Protein AF-A0A1B9IP46-F1 (afdb_monomer_lite)

Secondary structure (DSSP, 8-state):
------S---EEEES-HHHHHHHS-HHHHHHHHHHHHHHHHHSSS--EEEEE--TTSTTHHHHH-TTS-TTEEEEEEE-HHHHHHHHHHTT----SS--HHHHHHHHHHHHTTTHHHHHHHHHSS-----TTS---TTSSEEEEEEEEE-TT-SGGGEEEEEEEEEEETTTTEEEEE-GGGTS---TTSPP--S----------SGGG-------S--HHHHHHHHTS--TT------------------------

pLDDT: mean 74.73, std 17.18, range [34.66, 96.44]

Radius of gyration: 30.87 Å; chains: 1; bounding box: 108×32×67 Å

Structure (mmCIF, N/CA/C/O backbone):
data_AF-A0A1B9IP46-F1
#
_entry.id   AF-A0A1B9IP46-F1
#
loop_
_atom_site.group_PDB
_atom_site.id
_atom_site.type_symbol
_atom_site.label_atom_id
_atom_site.label_alt_id
_atom_site.label_comp_id
_atom_site.label_asym_id
_atom_site.label_entity_id
_atom_site.label_seq_id
_atom_site.pdbx_PDB_ins_code
_atom_site.Cartn_x
_atom_site.Cartn_y
_atom_site.Cartn_z
_atom_site.occupancy
_atom_site.B_iso_or_equiv
_atom_site.auth_seq_id
_atom_site.auth_comp_id
_atom_site.auth_asym_id
_atom_site.auth_atom_id
_atom_site.pdbx_PDB_model_num
ATOM 1 N N . MET A 1 1 ? -35.512 2.136 19.798 1.00 35.19 1 MET A N 1
ATOM 2 C CA . MET A 1 1 ? -35.924 1.144 18.784 1.00 35.19 1 MET A CA 1
ATOM 3 C C . MET A 1 1 ? -34.678 0.683 18.054 1.00 35.19 1 MET A C 1
ATOM 5 O O . MET A 1 1 ? -34.131 1.441 17.269 1.00 35.19 1 MET A O 1
ATOM 9 N N . ALA A 1 2 ? -34.173 -0.494 18.410 1.00 47.22 2 ALA A N 1
ATOM 10 C CA . ALA A 1 2 ? -33.015 -1.118 17.784 1.00 47.22 2 ALA A CA 1
ATOM 11 C C . ALA A 1 2 ? -33.507 -2.397 17.110 1.00 47.22 2 ALA A C 1
ATOM 13 O O . ALA A 1 2 ? -33.983 -3.293 17.803 1.00 47.22 2 ALA A O 1
ATOM 14 N N . SER A 1 3 ? -33.434 -2.468 15.783 1.00 47.53 3 SER A N 1
ATOM 15 C CA . SER A 1 3 ? -33.610 -3.724 15.058 1.00 47.53 3 SER A CA 1
ATOM 16 C C . SER A 1 3 ? -33.069 -3.612 13.633 1.00 47.53 3 SER A C 1
ATOM 18 O O . SER A 1 3 ? -33.381 -2.643 12.946 1.00 47.53 3 SER A O 1
ATOM 20 N N . LEU A 1 4 ? -32.379 -4.676 13.205 1.00 41.25 4 LEU A N 1
ATOM 21 C CA . LEU A 1 4 ? -32.111 -5.069 11.815 1.00 41.25 4 LEU A CA 1
ATOM 22 C C . LEU A 1 4 ? -30.920 -4.389 11.119 1.00 41.25 4 LEU A C 1
ATOM 24 O O . LEU A 1 4 ? -31.069 -3.748 10.087 1.00 41.25 4 LEU A O 1
ATOM 28 N N . LEU A 1 5 ? -29.707 -4.651 11.607 1.00 48.50 5 LEU A N 1
ATOM 29 C CA . LEU A 1 5 ? -28.653 -5.011 10.658 1.00 48.50 5 LEU A CA 1
ATOM 30 C C . LEU A 1 5 ? -28.524 -6.537 10.734 1.00 48.50 5 LEU A C 1
ATOM 32 O O . LEU A 1 5 ? -28.400 -7.054 11.846 1.00 48.50 5 LEU A O 1
ATOM 36 N N . PRO A 1 6 ? -28.658 -7.266 9.614 1.00 46.53 6 PRO A N 1
ATOM 37 C CA . PRO A 1 6 ? -28.508 -8.714 9.617 1.00 46.53 6 PRO A CA 1
ATOM 38 C C . PRO A 1 6 ? -27.119 -9.095 10.157 1.00 46.53 6 PRO A C 1
ATOM 40 O O . PRO A 1 6 ? -26.171 -8.321 10.019 1.00 46.53 6 PRO A O 1
ATOM 43 N N . ASP A 1 7 ? -26.994 -10.283 10.763 1.00 55.44 7 ASP A N 1
ATOM 44 C CA . ASP A 1 7 ? -25.735 -10.902 11.234 1.00 55.44 7 ASP A CA 1
ATOM 45 C C . ASP A 1 7 ? -24.786 -11.258 10.058 1.00 55.44 7 ASP A C 1
ATOM 47 O O . ASP A 1 7 ? -24.131 -12.297 10.022 1.00 55.44 7 ASP A O 1
ATOM 51 N N . THR A 1 8 ? -24.724 -10.407 9.039 1.00 63.00 8 THR A N 1
ATOM 52 C CA . THR A 1 8 ? -23.857 -10.527 7.876 1.00 63.00 8 THR A CA 1
ATOM 53 C C . THR A 1 8 ? -22.554 -9.796 8.151 1.00 63.00 8 THR A C 1
ATOM 55 O O . THR A 1 8 ? -22.552 -8.642 8.585 1.00 63.00 8 THR A O 1
ATOM 58 N N . SER A 1 9 ? -21.434 -10.456 7.871 1.00 80.56 9 SER A N 1
ATOM 59 C CA . SER A 1 9 ? -20.121 -9.815 7.790 1.00 80.56 9 SER A CA 1
ATOM 60 C C . SER A 1 9 ? -20.189 -8.576 6.896 1.00 80.56 9 SER A C 1
ATOM 62 O O . SER A 1 9 ? -20.645 -8.675 5.757 1.00 80.56 9 SER A O 1
ATOM 64 N N . GLY A 1 10 ? -19.738 -7.427 7.396 1.00 85.75 10 GLY A N 1
ATOM 65 C CA . GLY A 1 10 ? -19.751 -6.160 6.667 1.00 85.75 10 GLY A CA 1
ATOM 66 C C . GLY A 1 10 ? -18.342 -5.662 6.363 1.00 85.75 10 GLY A C 1
ATOM 67 O O . GLY A 1 10 ? -17.444 -5.739 7.205 1.00 85.75 10 GLY A O 1
ATOM 68 N N . GLN A 1 11 ? -18.141 -5.119 5.166 1.00 91.31 11 GLN A N 1
ATOM 69 C CA . GLN A 1 11 ? -16.921 -4.401 4.804 1.00 91.31 11 GLN A CA 1
ATOM 70 C C . GLN A 1 11 ? -17.271 -2.931 4.585 1.00 91.31 11 GLN A C 1
ATOM 72 O O . GLN A 1 11 ? -18.197 -2.619 3.842 1.00 91.31 11 GLN A O 1
ATOM 77 N N . ILE A 1 12 ? -16.561 -2.041 5.274 1.00 94.12 12 ILE A N 1
ATOM 78 C CA . ILE A 1 12 ? -16.711 -0.591 5.128 1.00 94.12 12 ILE A CA 1
ATOM 79 C C . ILE A 1 12 ? -15.495 -0.087 4.363 1.00 94.12 12 ILE A C 1
ATOM 81 O O . ILE A 1 12 ? -14.371 -0.338 4.795 1.00 94.12 12 ILE A O 1
ATOM 85 N N . PHE A 1 13 ? -15.726 0.624 3.265 1.00 94.69 13 PHE A N 1
ATOM 86 C CA . PHE A 1 13 ? -14.682 1.216 2.435 1.00 94.69 13 PHE A CA 1
ATOM 87 C C . PHE A 1 13 ? -14.700 2.733 2.595 1.00 94.69 13 PHE A C 1
ATOM 89 O O . PHE A 1 13 ? -15.769 3.342 2.562 1.00 94.69 13 PHE A O 1
ATOM 96 N N . ILE A 1 14 ? -13.523 3.324 2.789 1.00 94.75 14 ILE A N 1
ATOM 97 C CA . ILE A 1 14 ? -13.315 4.773 2.734 1.00 94.75 14 ILE A CA 1
ATOM 98 C C . ILE A 1 14 ? -12.130 5.006 1.799 1.00 94.75 14 ILE A C 1
ATOM 100 O O . ILE A 1 14 ? -11.026 4.523 2.064 1.00 94.75 14 ILE A O 1
ATOM 104 N N . ASP A 1 15 ? -12.389 5.691 0.695 1.00 87.81 15 ASP A N 1
ATOM 105 C CA . ASP A 1 15 ? -11.462 5.926 -0.413 1.00 87.81 15 ASP A CA 1
ATOM 106 C C . ASP A 1 15 ? -10.598 7.183 -0.219 1.00 87.81 15 ASP A C 1
ATOM 108 O O . ASP A 1 15 ? -9.428 7.171 -0.585 1.00 87.81 15 ASP A O 1
ATOM 112 N N . ALA A 1 16 ? -11.142 8.226 0.411 1.00 88.38 16 ALA A N 1
ATOM 113 C CA . ALA A 1 16 ? -10.487 9.528 0.549 1.00 88.38 16 ALA A CA 1
ATOM 114 C C . ALA A 1 16 ? -10.414 10.010 2.012 1.00 88.38 16 ALA A C 1
ATOM 116 O O . ALA A 1 16 ? -10.937 11.061 2.394 1.00 88.38 16 ALA A O 1
ATOM 117 N N . LEU A 1 17 ? -9.794 9.207 2.884 1.00 92.56 17 LEU A N 1
ATOM 118 C CA . LEU A 1 17 ? -9.629 9.572 4.300 1.00 92.56 17 LEU A CA 1
ATOM 119 C C . LEU A 1 17 ? -8.618 10.717 4.503 1.00 92.56 17 LEU A C 1
ATOM 121 O O . LEU A 1 17 ? -8.673 11.439 5.499 1.00 92.56 17 LEU A O 1
ATOM 125 N N . ASP A 1 18 ? -7.681 10.862 3.578 1.00 89.88 18 ASP A N 1
ATOM 126 C CA . ASP A 1 18 ? -6.691 11.929 3.534 1.00 89.88 18 ASP A CA 1
ATOM 127 C C . ASP A 1 18 ? -7.323 13.302 3.282 1.00 89.88 18 ASP A C 1
ATOM 129 O O . ASP A 1 18 ? -6.970 14.233 4.001 1.00 89.88 18 ASP A O 1
ATOM 133 N N . ILE A 1 19 ? -8.326 13.410 2.405 1.00 91.25 19 ILE A N 1
ATOM 134 C CA . ILE A 1 19 ? -9.078 14.663 2.191 1.00 91.25 19 ILE A CA 1
ATOM 135 C C . ILE A 1 19 ? -9.733 15.130 3.502 1.00 91.25 19 ILE A C 1
ATOM 137 O O . ILE A 1 19 ? -9.629 16.288 3.896 1.00 91.25 19 ILE A O 1
ATOM 141 N N . LEU A 1 20 ? -10.308 14.203 4.278 1.00 91.94 20 LEU A N 1
ATOM 142 C CA . LEU A 1 20 ? -10.842 14.528 5.608 1.00 91.94 20 LEU A CA 1
ATOM 143 C C . LEU A 1 20 ? -9.762 15.029 6.580 1.00 91.94 20 LEU A C 1
ATOM 145 O O . LEU A 1 20 ? -10.080 15.737 7.535 1.00 91.94 20 LEU A O 1
ATOM 149 N N . SER A 1 21 ? -8.499 14.647 6.382 1.00 90.69 21 SER A N 1
ATOM 150 C CA . SER A 1 21 ? -7.371 15.134 7.188 1.00 90.69 21 SER A CA 1
ATOM 151 C C . SER A 1 21 ? -6.838 16.500 6.749 1.00 90.69 21 SER A C 1
ATOM 153 O O . SER A 1 21 ? -6.055 17.096 7.488 1.00 90.69 21 SER A O 1
ATOM 155 N N . GLU A 1 22 ? -7.265 16.996 5.587 1.00 90.38 22 GLU A N 1
ATOM 156 C CA . GLU A 1 22 ? -7.020 18.371 5.142 1.00 90.38 22 GLU A CA 1
ATOM 157 C C . GLU A 1 22 ? -8.047 19.323 5.767 1.00 90.38 22 GLU A C 1
ATOM 159 O O . GLU A 1 22 ? -7.678 20.360 6.319 1.00 90.38 22 GLU A O 1
ATOM 164 N N . ASP A 1 23 ? -9.322 18.920 5.781 1.00 93.25 23 ASP A N 1
ATOM 165 C CA . ASP A 1 23 ? -10.418 19.708 6.363 1.00 93.25 23 ASP A CA 1
ATOM 166 C C . ASP 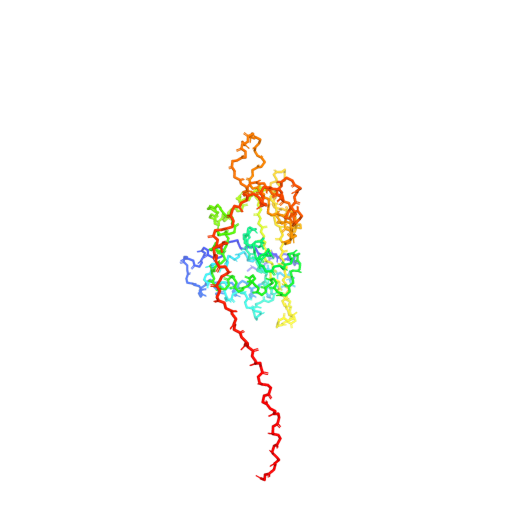A 1 23 ? -10.422 19.703 7.903 1.00 93.25 23 ASP A C 1
ATOM 168 O O . ASP A 1 23 ? -10.889 20.644 8.557 1.00 93.25 23 ASP A O 1
ATOM 172 N N . TYR A 1 24 ? -9.916 18.630 8.516 1.00 94.69 24 TYR A N 1
ATOM 173 C CA . TYR A 1 24 ? -9.905 18.444 9.964 1.00 94.69 24 TYR A CA 1
ATOM 174 C C . TYR A 1 24 ? -8.525 18.050 10.478 1.00 94.69 24 TYR A C 1
ATOM 176 O O . TYR A 1 24 ? -7.727 17.423 9.798 1.00 94.69 24 TYR A O 1
ATOM 184 N N . SER A 1 25 ? -8.258 18.318 11.760 1.00 94.38 25 SER A N 1
ATOM 185 C CA . SER A 1 25 ? -7.006 17.875 12.373 1.00 94.38 25 SER A CA 1
ATOM 186 C C . SER A 1 25 ? -6.851 16.349 12.307 1.00 94.38 25 SER A C 1
ATOM 188 O O . SER A 1 25 ? -7.783 15.601 12.619 1.00 94.38 25 SER A O 1
ATOM 190 N N . ALA A 1 26 ? -5.633 15.879 12.023 1.00 93.94 26 ALA A N 1
ATOM 191 C CA . ALA A 1 26 ? -5.269 14.458 11.997 1.00 93.94 26 ALA A CA 1
ATOM 192 C C . ALA A 1 26 ? -5.778 13.671 13.226 1.00 93.94 26 ALA A C 1
ATOM 194 O O . ALA A 1 26 ? -6.249 12.540 13.118 1.00 93.94 26 ALA A O 1
ATOM 195 N N . SER A 1 27 ? -5.759 14.292 14.410 1.00 95.12 27 SER A N 1
ATOM 196 C CA . SER A 1 27 ? -6.279 13.712 15.655 1.00 95.12 27 SER A CA 1
ATOM 197 C C . SER A 1 27 ? -7.784 13.414 15.623 1.00 95.12 27 SER A C 1
ATOM 199 O O . SER A 1 27 ? -8.207 12.377 16.143 1.00 95.12 27 SER A O 1
ATOM 201 N N . LYS A 1 28 ? -8.598 14.282 15.005 1.00 95.81 28 LYS A N 1
ATOM 202 C CA . LYS A 1 28 ? -10.049 14.087 14.864 1.00 95.81 28 LYS A CA 1
ATOM 203 C C . LYS A 1 28 ? -10.345 12.943 13.905 1.00 95.81 28 LYS A C 1
ATOM 205 O O . LYS A 1 28 ? -11.148 12.076 14.239 1.00 95.81 28 LYS A O 1
ATOM 210 N N . VAL A 1 29 ? -9.637 12.888 12.778 1.00 96.44 29 VAL A N 1
ATOM 211 C CA . VAL A 1 29 ? -9.773 11.801 11.797 1.00 96.44 29 VAL A CA 1
ATOM 212 C C . VAL A 1 29 ? -9.363 10.461 12.410 1.00 96.44 29 VAL A C 1
ATOM 214 O O . VAL A 1 29 ? -10.100 9.481 12.322 1.00 96.44 29 VAL A O 1
ATOM 217 N N . LEU A 1 30 ? -8.250 10.413 13.146 1.00 95.62 30 LEU A N 1
ATOM 218 C CA . LEU A 1 30 ? -7.842 9.204 13.870 1.00 95.62 30 LEU A CA 1
ATOM 219 C C . LEU A 1 30 ? -8.851 8.797 14.953 1.00 95.62 30 LEU A C 1
ATOM 221 O O . LEU A 1 30 ? -9.071 7.603 15.164 1.00 95.62 30 LEU A O 1
ATOM 225 N N . SER A 1 31 ? -9.471 9.760 15.640 1.00 96.12 31 SER A N 1
ATOM 226 C CA . SER A 1 31 ? -10.541 9.492 16.608 1.00 96.12 31 SER A CA 1
ATOM 227 C C . SER A 1 31 ? -11.778 8.890 15.933 1.00 96.12 31 SER A C 1
ATOM 229 O O . SER A 1 31 ? -12.336 7.906 16.428 1.00 96.12 31 SER A O 1
ATOM 231 N N . LEU A 1 32 ? -12.159 9.408 14.762 1.00 96.06 32 LEU A N 1
ATOM 232 C CA . LEU A 1 32 ? -13.234 8.860 13.935 1.00 96.06 32 LEU A CA 1
ATOM 233 C C . LEU A 1 32 ? -12.928 7.415 13.522 1.00 96.06 32 LEU A C 1
ATOM 235 O O . LEU A 1 32 ? -13.730 6.520 13.788 1.00 96.06 32 LEU A O 1
ATOM 239 N N . VAL A 1 33 ? -11.739 7.158 12.970 1.00 96.00 33 VAL A N 1
ATOM 240 C CA . VAL A 1 33 ? -11.302 5.808 12.572 1.00 96.00 33 VAL A CA 1
ATOM 241 C C . VAL A 1 33 ? -11.338 4.844 13.760 1.00 96.00 33 VAL A C 1
ATOM 243 O O . VAL A 1 33 ? -11.884 3.745 13.655 1.00 96.00 33 VAL A O 1
ATOM 246 N N . LYS A 1 34 ? -10.821 5.251 14.927 1.00 95.31 34 LYS A N 1
ATOM 247 C CA . LYS A 1 34 ? -10.878 4.442 16.158 1.00 95.31 34 LYS A CA 1
ATOM 248 C C . LYS A 1 34 ? -12.313 4.173 16.614 1.00 95.31 34 LYS A C 1
ATOM 250 O O . LYS A 1 34 ? -12.600 3.071 17.085 1.00 95.31 34 LYS A O 1
ATOM 255 N N . SER A 1 35 ? -13.208 5.145 16.463 1.00 95.75 35 SER A N 1
ATOM 256 C CA . SER A 1 35 ? -14.625 5.007 16.815 1.00 95.75 35 SER A CA 1
ATOM 257 C C . SER A 1 35 ? -15.330 4.001 15.902 1.00 95.75 35 SER A C 1
ATOM 259 O O . SER A 1 35 ? -16.004 3.098 16.401 1.00 95.75 35 SER A O 1
ATOM 261 N N . ILE A 1 36 ? -15.089 4.074 14.589 1.00 94.62 36 ILE A N 1
ATOM 262 C CA . ILE A 1 36 ? -15.609 3.113 13.602 1.00 94.62 36 ILE A CA 1
ATOM 263 C C . ILE A 1 36 ? -15.078 1.704 13.895 1.00 94.62 36 ILE A C 1
ATOM 265 O O . ILE A 1 36 ? -15.850 0.751 13.986 1.00 94.62 36 ILE A O 1
ATOM 269 N N . LEU A 1 37 ? -13.772 1.559 14.126 1.00 93.50 37 LEU A N 1
ATOM 270 C CA . LEU A 1 37 ? -13.156 0.265 14.442 1.00 93.50 37 LEU A CA 1
ATOM 271 C C . LEU A 1 37 ? -13.668 -0.324 15.763 1.00 93.50 37 LEU A C 1
ATOM 273 O O . LEU A 1 37 ? -13.838 -1.541 15.872 1.00 93.50 37 LEU A O 1
ATOM 277 N N . SER A 1 38 ? -13.958 0.528 16.748 1.00 93.00 38 SER A N 1
ATOM 278 C CA . SER A 1 38 ? -14.579 0.120 18.012 1.00 93.00 38 SER A CA 1
ATOM 279 C C . SER A 1 38 ? -16.016 -0.358 17.810 1.00 93.00 38 SER A C 1
ATOM 281 O O . SER A 1 38 ? -16.419 -1.337 18.437 1.00 93.00 38 SER A O 1
ATOM 283 N N . ALA A 1 39 ? -16.782 0.293 16.931 1.00 91.94 39 ALA A N 1
ATOM 284 C CA . ALA A 1 39 ? -18.127 -0.146 16.564 1.00 91.94 39 ALA A CA 1
ATOM 285 C C . ALA A 1 39 ? -18.094 -1.493 15.821 1.00 91.94 39 ALA A C 1
ATOM 287 O O . ALA A 1 39 ? -18.812 -2.415 16.202 1.00 91.94 39 ALA A O 1
ATOM 288 N N . ILE A 1 40 ? -17.186 -1.646 14.851 1.00 91.81 40 ILE A N 1
ATOM 289 C CA . ILE A 1 40 ? -16.954 -2.901 14.117 1.00 91.81 40 ILE A CA 1
ATOM 290 C C . ILE A 1 40 ? -16.600 -4.042 15.074 1.00 91.81 40 ILE A C 1
ATOM 292 O O . ILE A 1 40 ? -17.162 -5.125 14.972 1.00 91.81 40 ILE A O 1
ATOM 296 N N . LYS A 1 41 ? -15.703 -3.805 16.038 1.00 88.62 41 LYS A N 1
ATOM 297 C CA . LYS A 1 41 ? -15.295 -4.829 17.012 1.00 88.62 41 LYS A CA 1
ATOM 298 C C . LYS A 1 41 ? -16.438 -5.275 17.933 1.00 88.62 41 LYS A C 1
ATOM 300 O O . LYS A 1 41 ? -16.397 -6.391 18.438 1.00 88.62 41 LYS A O 1
ATOM 305 N N . LYS A 1 42 ? -17.426 -4.410 18.185 1.00 89.12 42 LYS A N 1
ATOM 306 C CA . LYS A 1 42 ? -18.618 -4.740 18.985 1.00 89.12 42 LYS A CA 1
ATOM 307 C C . LYS A 1 42 ? -19.670 -5.517 18.188 1.00 89.12 42 LYS A C 1
ATOM 309 O O . LYS A 1 42 ? -20.571 -6.087 18.801 1.00 89.12 42 LYS A O 1
ATOM 314 N N . ALA A 1 43 ? -19.588 -5.526 16.858 1.00 85.94 43 ALA A N 1
ATOM 315 C CA . ALA A 1 43 ? -20.497 -6.298 16.024 1.00 85.94 43 ALA A CA 1
ATOM 316 C C . ALA A 1 43 ? -20.245 -7.806 16.205 1.00 85.94 43 ALA A C 1
ATOM 318 O O . ALA A 1 43 ? -19.109 -8.240 16.385 1.00 85.94 43 ALA A O 1
ATOM 319 N N . LYS A 1 44 ? -21.316 -8.610 16.161 1.00 74.88 44 LYS A N 1
ATOM 320 C CA . LYS A 1 44 ? -21.236 -10.075 16.306 1.00 74.88 44 LYS A CA 1
ATOM 321 C C . LYS A 1 44 ? -20.645 -10.769 15.073 1.00 74.88 44 LYS A C 1
ATOM 323 O O . LYS A 1 44 ? -20.074 -11.846 15.202 1.00 74.88 44 LYS A O 1
ATOM 328 N N . ALA A 1 45 ? -20.775 -10.155 13.898 1.00 80.81 45 ALA A N 1
ATOM 329 C CA . ALA A 1 45 ? -20.286 -10.688 12.632 1.00 80.81 45 ALA A CA 1
ATOM 330 C C . ALA A 1 45 ? -18.849 -10.216 12.322 1.00 80.81 45 ALA A C 1
ATOM 332 O O . ALA A 1 45 ? -18.463 -9.114 12.728 1.00 80.81 45 ALA A O 1
ATOM 333 N N . PRO A 1 46 ? -18.045 -11.009 11.584 1.00 82.62 46 PRO A N 1
ATOM 334 C CA . PRO A 1 46 ? -16.690 -10.619 11.215 1.00 82.62 46 PRO A CA 1
ATOM 335 C C . PRO A 1 46 ? -16.735 -9.470 10.202 1.00 82.62 46 PRO A C 1
ATOM 337 O O . PRO A 1 46 ? -16.998 -9.681 9.022 1.00 82.62 46 PRO A O 1
ATOM 340 N N . SER A 1 47 ? -16.459 -8.255 10.668 1.00 91.50 47 SER A N 1
ATOM 341 C CA . SER A 1 47 ? -16.497 -7.040 9.852 1.00 91.50 47 SER A CA 1
ATOM 342 C C . SER A 1 47 ? -15.131 -6.355 9.790 1.00 91.50 47 SER A C 1
ATOM 344 O O . SER A 1 47 ? -14.305 -6.493 10.700 1.00 91.50 47 SER A O 1
ATOM 346 N N . ARG A 1 48 ? -14.867 -5.625 8.701 1.00 92.38 48 ARG A N 1
ATOM 347 C CA . ARG A 1 48 ? -13.583 -4.946 8.459 1.00 92.38 48 ARG A CA 1
ATOM 348 C C . ARG A 1 48 ? -13.771 -3.526 7.953 1.00 92.38 48 ARG A C 1
ATOM 350 O O . ARG A 1 48 ? -14.714 -3.237 7.224 1.00 92.38 48 ARG A O 1
ATOM 357 N N . LEU A 1 49 ? -12.831 -2.666 8.325 1.00 95.19 49 LEU A N 1
ATOM 358 C CA . LEU A 1 49 ? -12.659 -1.348 7.729 1.00 95.19 49 LEU A CA 1
ATOM 359 C C . LEU A 1 49 ? -11.510 -1.435 6.728 1.00 95.19 49 LEU A C 1
ATOM 361 O O . LEU 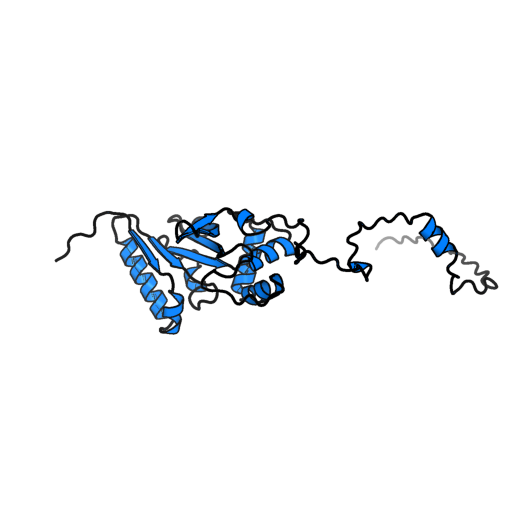A 1 49 ? -10.418 -1.872 7.095 1.00 95.19 49 LEU A O 1
ATOM 365 N N . VAL A 1 50 ? -11.761 -1.033 5.492 1.00 95.69 50 VAL A N 1
ATOM 366 C CA . VAL A 1 50 ? -10.780 -0.955 4.414 1.00 95.69 50 VAL A CA 1
ATOM 367 C C . VAL A 1 50 ? -10.566 0.518 4.096 1.00 95.69 50 VAL A C 1
ATOM 369 O O . VAL A 1 50 ? -11.516 1.227 3.770 1.00 95.69 50 VAL A O 1
ATOM 372 N N . LEU A 1 51 ? -9.329 0.981 4.240 1.00 95.38 51 LEU A N 1
ATOM 373 C CA . LEU A 1 51 ? -8.958 2.372 3.992 1.00 95.38 51 LEU A CA 1
ATOM 374 C C . LEU A 1 51 ? -7.986 2.434 2.825 1.00 95.38 51 LEU A C 1
ATOM 376 O O . LEU A 1 51 ? -6.942 1.781 2.887 1.00 95.38 51 LEU A O 1
ATOM 380 N N . LEU A 1 52 ? -8.301 3.236 1.813 1.00 92.69 52 LEU A N 1
ATOM 381 C CA . LEU A 1 52 ? -7.305 3.698 0.855 1.00 92.69 52 LEU A CA 1
ATOM 382 C C . LEU A 1 52 ? -6.587 4.899 1.476 1.00 92.69 52 LEU A C 1
ATOM 384 O O . LEU A 1 52 ? -7.225 5.839 1.949 1.00 92.69 52 LEU A O 1
ATOM 388 N N . LEU A 1 53 ? -5.261 4.825 1.562 1.00 91.75 53 LEU A N 1
ATOM 389 C CA . LEU A 1 53 ? -4.464 5.870 2.186 1.00 91.75 53 LEU A CA 1
ATOM 390 C C . LEU A 1 53 ? -3.144 6.068 1.437 1.00 91.75 53 LEU A C 1
ATOM 392 O O . LEU A 1 53 ? -2.264 5.199 1.516 1.00 91.75 53 LEU A O 1
ATOM 396 N N . PRO A 1 54 ? -2.985 7.207 0.744 1.00 89.00 54 PRO A N 1
ATOM 397 C CA . PRO A 1 54 ? -1.725 7.579 0.123 1.00 89.00 54 PRO A CA 1
ATOM 398 C C . PRO A 1 54 ? -0.607 7.750 1.162 1.00 89.00 54 PRO A C 1
ATOM 400 O O . PRO A 1 54 ? -0.867 8.222 2.276 1.00 89.00 54 PRO A O 1
ATOM 403 N N . PRO A 1 55 ? 0.654 7.434 0.817 1.00 87.25 55 PRO A N 1
ATOM 404 C CA . PRO A 1 55 ? 1.775 7.653 1.726 1.00 87.25 55 PRO A CA 1
ATOM 405 C C . PRO A 1 55 ? 2.017 9.110 2.123 1.00 87.25 55 PRO A C 1
ATOM 407 O O . PRO A 1 55 ? 2.619 9.364 3.162 1.00 87.25 55 PRO A O 1
ATOM 410 N N . SER A 1 56 ? 1.561 10.056 1.300 1.00 86.31 56 SER A N 1
ATOM 411 C CA . SER A 1 56 ? 1.633 11.499 1.550 1.00 86.31 56 SER A CA 1
ATOM 412 C C . SER A 1 56 ? 0.694 11.972 2.665 1.00 86.31 56 SER A C 1
ATOM 414 O O . SER A 1 56 ? 0.843 13.091 3.154 1.00 86.31 56 SER A O 1
ATOM 416 N N . SER A 1 57 ? -0.264 11.144 3.093 1.00 89.62 57 SER A N 1
ATOM 417 C CA . SER A 1 57 ? -1.244 11.530 4.104 1.00 89.62 57 SER A CA 1
ATOM 418 C C . SER A 1 57 ? -0.610 11.735 5.485 1.00 89.62 57 SER A C 1
ATOM 420 O O . SER A 1 57 ? 0.140 10.895 5.988 1.00 89.62 57 SER A O 1
ATOM 422 N N . THR A 1 58 ? -1.006 12.807 6.174 1.00 91.06 58 THR A N 1
ATOM 423 C CA . THR A 1 58 ? -0.514 13.155 7.523 1.00 91.06 58 THR A CA 1
ATOM 424 C C . THR A 1 58 ? -0.801 12.079 8.580 1.00 91.06 58 THR A C 1
ATOM 426 O O . THR A 1 58 ? -0.088 11.964 9.580 1.00 91.06 58 THR A O 1
ATOM 429 N N . ILE A 1 59 ? -1.826 11.251 8.362 1.00 92.69 59 ILE A N 1
ATOM 430 C CA . ILE A 1 59 ? -2.235 10.167 9.268 1.00 92.69 59 ILE A CA 1
ATOM 431 C C . ILE A 1 59 ? -1.618 8.806 8.911 1.00 92.69 59 ILE A C 1
ATOM 433 O O . ILE A 1 59 ? -1.786 7.848 9.675 1.00 92.69 59 ILE A O 1
ATOM 437 N N . TYR A 1 60 ? -0.871 8.707 7.804 1.00 91.56 60 TYR A N 1
ATOM 438 C CA . TYR A 1 60 ? -0.320 7.450 7.285 1.00 91.56 60 TYR A CA 1
ATOM 439 C C . TYR A 1 60 ? 0.499 6.682 8.328 1.00 91.56 60 TYR A C 1
ATOM 441 O O . TYR A 1 60 ? 0.190 5.532 8.655 1.00 91.56 60 TYR A O 1
ATOM 449 N N . HIS A 1 61 ? 1.487 7.332 8.947 1.00 90.56 61 HIS A N 1
ATOM 450 C CA . HIS A 1 61 ? 2.359 6.690 9.938 1.00 90.56 61 HIS A CA 1
ATOM 451 C C . HIS A 1 61 ? 1.606 6.192 11.180 1.00 90.56 61 HIS A C 1
ATOM 453 O O . HIS A 1 61 ? 1.952 5.153 11.748 1.00 90.56 61 HIS A O 1
ATOM 459 N N . SER A 1 62 ? 0.528 6.878 11.567 1.00 92.25 62 SER A N 1
ATOM 460 C CA . SER A 1 62 ? -0.311 6.451 12.692 1.00 92.25 62 SER A CA 1
ATOM 461 C C . SER A 1 62 ? -1.086 5.171 12.368 1.00 92.25 62 SER A C 1
ATOM 463 O O . SER A 1 62 ? -1.245 4.308 13.232 1.00 92.25 62 SER A O 1
ATOM 465 N N . LEU A 1 63 ? -1.538 5.026 11.119 1.00 92.19 63 LEU A N 1
ATOM 466 C CA . LEU A 1 63 ? -2.367 3.908 10.668 1.00 92.19 63 LEU A CA 1
ATOM 467 C C . LEU A 1 63 ? -1.572 2.717 10.131 1.00 92.19 63 LEU A C 1
ATOM 469 O O . LEU A 1 63 ? -2.121 1.617 10.080 1.00 92.19 63 LEU A O 1
ATOM 473 N N . VAL A 1 64 ? -0.293 2.879 9.777 1.00 90.31 64 VAL A N 1
ATOM 474 C CA . VAL A 1 64 ? 0.564 1.769 9.314 1.00 90.31 64 VAL A CA 1
ATOM 475 C C . VAL A 1 64 ? 1.083 0.900 10.468 1.00 90.31 64 VAL A C 1
ATOM 477 O O . VAL A 1 64 ? 1.476 -0.249 10.263 1.00 90.31 64 VAL A O 1
ATOM 480 N N . THR A 1 65 ? 1.045 1.417 11.700 1.00 87.75 65 THR A N 1
ATOM 481 C CA . THR A 1 65 ? 1.649 0.771 12.873 1.00 87.75 65 THR A CA 1
ATOM 482 C C . THR A 1 65 ? 1.067 -0.640 13.117 1.00 87.75 65 THR A C 1
ATOM 484 O O . THR A 1 65 ? -0.153 -0.832 13.034 1.00 87.75 65 THR A O 1
ATOM 487 N N . PRO A 1 66 ? 1.902 -1.651 13.438 1.00 82.81 66 PRO A N 1
ATOM 488 C CA . PRO A 1 66 ? 1.452 -3.022 13.708 1.00 82.81 66 PRO A CA 1
ATOM 489 C C . PRO A 1 66 ? 0.436 -3.159 14.839 1.00 82.81 66 PRO A C 1
ATOM 491 O O . PRO A 1 66 ? -0.436 -4.019 14.780 1.00 82.81 66 PRO A O 1
ATOM 494 N N . SER A 1 67 ? 0.547 -2.310 15.861 1.00 80.88 67 SER A N 1
ATOM 495 C CA . SER A 1 67 ? -0.304 -2.325 17.054 1.00 80.88 67 SER A CA 1
ATOM 496 C C . SER A 1 67 ? -1.695 -1.728 16.832 1.00 80.88 67 SER A C 1
ATOM 498 O O . SER A 1 67 ? -2.509 -1.724 17.756 1.00 80.88 67 SER A O 1
ATOM 500 N N . PHE A 1 68 ? -1.986 -1.219 15.631 1.00 86.06 68 PHE A N 1
ATOM 501 C CA . PHE A 1 68 ? -3.320 -0.731 15.310 1.00 86.06 68 PHE A CA 1
ATOM 502 C C . PHE A 1 68 ? -4.336 -1.883 15.207 1.00 86.06 68 PHE A C 1
ATOM 504 O O . PHE A 1 68 ? -3.995 -3.065 15.222 1.00 86.06 68 PHE A O 1
ATOM 511 N N . HIS A 1 69 ? -5.616 -1.536 15.123 1.00 87.69 69 HIS A N 1
ATOM 512 C CA . HIS A 1 69 ? -6.730 -2.479 15.207 1.00 87.69 69 HIS A CA 1
ATOM 513 C C . HIS A 1 69 ? -6.663 -3.609 14.159 1.00 87.69 69 HIS A C 1
ATOM 515 O O . HIS A 1 69 ? -6.473 -3.352 12.973 1.00 87.69 69 HIS A O 1
ATOM 521 N N . SER A 1 70 ? -6.901 -4.859 14.576 1.00 89.62 70 SER A N 1
ATOM 522 C CA . SER A 1 70 ? -6.847 -6.040 13.693 1.00 89.62 70 SER A CA 1
ATOM 523 C C . SER A 1 70 ? -7.945 -6.082 12.624 1.00 89.62 70 SER A C 1
ATOM 525 O O . SER A 1 70 ? -7.817 -6.785 11.629 1.00 89.62 70 SER A O 1
ATOM 527 N N . THR A 1 71 ? -9.017 -5.315 12.808 1.00 91.94 71 THR A N 1
ATOM 528 C CA . THR A 1 71 ? -10.127 -5.178 11.855 1.00 91.94 71 THR A CA 1
ATOM 529 C C . THR A 1 71 ? -9.853 -4.150 10.753 1.00 91.94 71 THR A C 1
ATOM 531 O O . THR A 1 71 ? -10.680 -3.999 9.856 1.00 91.94 71 THR A O 1
ATOM 534 N N . LEU A 1 72 ? -8.707 -3.457 10.802 1.00 93.69 72 LEU A N 1
ATOM 535 C CA . LEU A 1 72 ? -8.276 -2.508 9.779 1.00 93.69 72 LEU A CA 1
ATOM 536 C C . LEU A 1 72 ? -7.451 -3.207 8.690 1.00 93.69 72 LEU A C 1
ATOM 538 O O . LEU A 1 72 ? -6.406 -3.803 8.974 1.00 93.69 72 LEU A O 1
ATOM 542 N N . THR A 1 73 ? -7.886 -3.043 7.445 1.00 94.62 73 THR A N 1
ATOM 543 C CA . THR A 1 73 ? -7.102 -3.300 6.233 1.00 94.62 73 THR A CA 1
ATOM 544 C C . THR A 1 73 ? -6.715 -1.961 5.618 1.00 94.62 73 THR A C 1
ATOM 546 O O . THR A 1 73 ? -7.566 -1.089 5.456 1.00 94.62 73 THR A O 1
ATOM 549 N N . LEU A 1 74 ? -5.433 -1.786 5.318 1.00 95.19 74 LEU A N 1
ATOM 550 C CA . LEU A 1 74 ? -4.918 -0.573 4.691 1.00 95.19 74 LEU A CA 1
ATOM 551 C C . LEU A 1 74 ? -4.502 -0.897 3.259 1.00 95.19 74 LEU A C 1
ATOM 553 O O . LEU A 1 74 ? -3.783 -1.872 3.041 1.00 95.19 74 LEU A O 1
ATOM 557 N N . ILE A 1 75 ? -4.953 -0.083 2.316 1.00 94.38 75 ILE A N 1
ATOM 558 C CA . ILE A 1 75 ? -4.560 -0.115 0.913 1.00 94.38 75 ILE A CA 1
ATOM 559 C C . ILE A 1 75 ? -3.737 1.142 0.662 1.00 94.38 75 ILE A C 1
ATOM 561 O O . ILE A 1 75 ? -4.184 2.251 0.947 1.00 94.38 75 ILE A O 1
ATOM 565 N N . THR A 1 76 ? -2.525 0.971 0.153 1.00 92.19 76 THR A N 1
ATOM 566 C CA . THR A 1 76 ? -1.606 2.074 -0.121 1.00 92.19 76 THR A CA 1
ATOM 567 C C . THR A 1 76 ? -1.225 2.042 -1.595 1.00 92.19 76 THR A C 1
ATOM 569 O O . THR A 1 76 ? -0.598 1.071 -2.021 1.00 92.19 76 THR A O 1
ATOM 572 N N . PRO A 1 77 ? -1.619 3.052 -2.387 1.00 89.12 77 PRO A N 1
ATOM 573 C CA . PRO A 1 77 ? -1.296 3.096 -3.803 1.00 89.12 77 PRO A CA 1
ATOM 574 C C . PRO A 1 77 ? 0.187 3.416 -4.012 1.00 89.12 77 PRO A C 1
ATOM 576 O O . PRO A 1 77 ? 0.769 4.240 -3.304 1.00 89.12 77 PRO A O 1
ATOM 579 N N . HIS A 1 78 ? 0.774 2.772 -5.015 1.00 86.69 78 HIS A N 1
ATOM 580 C CA . HIS A 1 78 ? 2.137 2.958 -5.494 1.00 86.69 78 HIS A CA 1
ATOM 581 C C . HIS A 1 78 ? 2.123 3.140 -7.013 1.00 86.69 78 HIS A C 1
ATOM 583 O O . HIS A 1 78 ? 1.357 2.502 -7.736 1.00 86.69 78 HIS A O 1
ATOM 589 N N . SER A 1 79 ? 3.002 4.011 -7.499 1.00 82.12 79 SER A N 1
ATOM 590 C CA . SER A 1 79 ? 3.192 4.244 -8.932 1.00 82.12 79 SER A CA 1
ATOM 591 C C . SER A 1 79 ? 3.921 3.048 -9.575 1.00 82.12 79 SER A C 1
ATOM 593 O O . SER A 1 79 ? 4.966 2.652 -9.049 1.00 82.12 79 SER A O 1
ATOM 595 N N . PRO A 1 80 ? 3.438 2.465 -10.694 1.00 84.31 80 PRO A N 1
ATOM 596 C CA . PRO A 1 80 ? 4.135 1.361 -11.359 1.00 84.31 80 PRO A CA 1
ATOM 597 C C . PRO A 1 80 ? 5.592 1.681 -11.758 1.00 84.31 80 PRO A C 1
ATOM 599 O O . PRO A 1 80 ? 6.469 0.896 -11.388 1.00 84.31 80 PRO A O 1
ATOM 602 N N . PRO A 1 81 ? 5.902 2.851 -12.366 1.00 81.06 81 PRO A N 1
ATOM 603 C CA . PRO A 1 81 ? 7.281 3.268 -12.641 1.00 81.06 81 PRO A CA 1
ATOM 604 C C . PRO A 1 81 ? 8.203 3.272 -11.419 1.00 81.06 81 PRO A C 1
ATOM 606 O O . PRO A 1 81 ? 9.374 2.908 -11.519 1.00 81.06 81 PRO A O 1
ATOM 609 N N . LEU A 1 82 ? 7.693 3.664 -10.245 1.00 83.88 82 LEU A N 1
ATOM 610 C CA . LEU A 1 82 ? 8.482 3.642 -9.013 1.00 83.88 82 LEU A CA 1
ATOM 611 C C . LEU A 1 82 ? 8.881 2.215 -8.649 1.00 83.88 82 LEU A C 1
ATOM 613 O O . LEU A 1 82 ? 10.042 1.957 -8.340 1.00 83.88 82 LEU A O 1
ATOM 617 N N . VAL A 1 83 ? 7.912 1.302 -8.649 1.00 85.44 83 VAL A N 1
ATOM 618 C CA . VAL A 1 83 ? 8.138 -0.092 -8.259 1.00 85.44 83 VAL A CA 1
ATOM 619 C C . VAL A 1 83 ? 9.113 -0.750 -9.237 1.00 85.44 83 VAL A C 1
ATOM 621 O O . VAL A 1 83 ? 10.071 -1.387 -8.797 1.00 85.44 83 VAL A O 1
ATOM 624 N N . GLU A 1 84 ? 8.937 -0.512 -10.538 1.00 84.56 84 GLU A N 1
ATOM 625 C CA . GLU A 1 84 ? 9.855 -0.960 -11.589 1.00 84.56 84 GLU A CA 1
ATOM 626 C C . GLU A 1 84 ? 11.281 -0.448 -11.377 1.00 84.56 84 GLU A C 1
ATOM 628 O O . GLU A 1 84 ? 12.241 -1.220 -11.388 1.00 84.56 84 GLU A O 1
ATOM 633 N N . HIS A 1 85 ? 11.427 0.854 -11.138 1.00 84.81 85 HIS A N 1
ATOM 634 C CA . HIS A 1 85 ? 12.727 1.467 -10.916 1.00 84.81 85 HIS A CA 1
ATOM 635 C C . HIS A 1 85 ? 13.413 0.913 -9.674 1.00 84.81 85 HIS A C 1
ATOM 637 O O . HIS A 1 85 ? 14.586 0.560 -9.739 1.00 84.81 85 HIS A O 1
ATOM 643 N N . LEU A 1 86 ? 12.693 0.758 -8.560 1.00 85.88 86 LEU A N 1
ATOM 644 C CA . LEU A 1 86 ? 13.258 0.155 -7.352 1.00 85.88 86 LEU A CA 1
ATOM 645 C C . LEU A 1 86 ? 13.692 -1.297 -7.594 1.00 85.88 86 LEU A C 1
ATOM 647 O O . LEU A 1 86 ? 14.754 -1.700 -7.127 1.00 85.88 86 LEU A O 1
ATOM 651 N N . SER A 1 87 ? 12.922 -2.066 -8.360 1.00 85.44 87 SER A N 1
ATOM 652 C CA . SER A 1 87 ? 13.300 -3.429 -8.746 1.00 85.44 87 SER A CA 1
ATOM 653 C C . SER A 1 87 ? 14.593 -3.469 -9.548 1.00 85.44 87 SER A C 1
ATOM 655 O O . SER A 1 87 ? 15.524 -4.190 -9.186 1.00 85.44 87 SER A O 1
ATOM 657 N N . LYS A 1 88 ? 14.680 -2.648 -10.599 1.00 84.50 88 LYS A N 1
ATOM 658 C CA . LYS A 1 88 ? 15.834 -2.594 -11.504 1.00 84.50 88 LYS A CA 1
ATOM 659 C C . LYS A 1 88 ? 17.071 -2.021 -10.812 1.00 84.50 88 LYS A C 1
ATOM 661 O O . LYS A 1 88 ? 18.138 -2.622 -10.872 1.00 84.50 88 LYS A O 1
ATOM 666 N N . SER A 1 89 ? 16.934 -0.908 -10.092 1.00 85.75 89 SER A N 1
ATOM 667 C CA . SER A 1 89 ? 18.049 -0.246 -9.402 1.00 85.75 89 SER A CA 1
ATOM 668 C C . SER A 1 89 ? 18.637 -1.073 -8.263 1.00 85.75 89 SER A C 1
ATOM 670 O O . SER A 1 89 ? 19.829 -0.961 -7.992 1.00 85.75 89 SER A O 1
ATOM 672 N N . TYR A 1 90 ? 17.826 -1.902 -7.604 1.00 85.94 90 TYR A N 1
ATOM 673 C CA . TYR A 1 90 ? 18.275 -2.738 -6.488 1.00 85.94 90 TYR A CA 1
ATOM 674 C C . TYR A 1 90 ? 18.307 -4.233 -6.820 1.00 85.94 90 TYR A C 1
ATOM 676 O O . TYR A 1 90 ? 18.406 -5.051 -5.902 1.00 85.94 90 TYR A O 1
ATOM 684 N N . LEU A 1 91 ? 18.202 -4.595 -8.106 1.00 84.62 91 LEU A N 1
ATOM 685 C CA . LEU A 1 91 ? 18.206 -5.976 -8.612 1.00 84.62 91 LEU A CA 1
ATOM 686 C C . LEU A 1 91 ? 17.323 -6.919 -7.776 1.00 84.62 91 LEU A C 1
ATOM 688 O O . LEU A 1 91 ? 17.695 -8.049 -7.457 1.00 84.62 91 LEU A O 1
ATOM 692 N N . SER A 1 92 ? 16.164 -6.413 -7.360 1.00 82.38 92 SER A N 1
ATOM 693 C CA . SER A 1 92 ? 15.274 -7.064 -6.404 1.00 82.38 92 SER A CA 1
ATOM 694 C C . SER A 1 92 ? 13.972 -7.421 -7.112 1.00 82.38 92 SER A C 1
ATOM 696 O O . SER A 1 92 ? 13.138 -6.532 -7.275 1.00 82.38 92 SER A O 1
ATOM 698 N N . PRO A 1 93 ? 13.776 -8.688 -7.528 1.00 75.00 93 PRO A N 1
ATOM 699 C CA . PRO A 1 93 ? 12.623 -9.067 -8.333 1.00 75.00 93 PRO A CA 1
ATOM 700 C C . PRO A 1 93 ? 11.319 -8.742 -7.602 1.00 75.00 93 PRO A C 1
ATOM 702 O O . PRO A 1 93 ? 11.161 -9.026 -6.407 1.00 75.00 93 PRO A O 1
ATOM 705 N N . ILE A 1 94 ? 10.389 -8.140 -8.338 1.00 77.62 94 ILE A N 1
ATOM 706 C CA . ILE A 1 94 ? 9.035 -7.858 -7.869 1.00 77.62 94 ILE A CA 1
ATOM 707 C C . ILE A 1 94 ? 8.208 -9.136 -7.994 1.00 77.62 94 ILE A C 1
ATOM 709 O O . ILE A 1 94 ? 8.297 -9.855 -8.982 1.00 77.62 94 ILE A O 1
ATOM 713 N N . SER A 1 95 ? 7.387 -9.416 -6.992 1.00 78.56 95 SER A N 1
ATOM 714 C CA . SER A 1 95 ? 6.377 -10.474 -7.019 1.00 78.56 95 SER A CA 1
ATOM 715 C C . SER A 1 95 ? 5.222 -10.075 -6.101 1.00 78.56 95 SER A C 1
ATOM 717 O O . SER A 1 95 ? 5.361 -9.136 -5.313 1.00 78.56 95 SER A O 1
ATOM 719 N N . SER A 1 96 ? 4.091 -10.784 -6.161 1.00 72.56 96 SER A N 1
ATOM 720 C CA . SER A 1 96 ? 2.924 -10.480 -5.312 1.00 72.56 96 SER A CA 1
ATOM 721 C C . SER A 1 96 ? 3.222 -10.631 -3.811 1.00 72.56 96 SER A C 1
ATOM 723 O O . SER A 1 96 ? 2.590 -10.004 -2.957 1.00 72.56 96 SER A O 1
ATOM 725 N N . ILE A 1 97 ? 4.256 -11.416 -3.481 1.00 78.00 97 ILE A N 1
ATOM 726 C CA . ILE A 1 97 ? 4.861 -11.511 -2.148 1.00 78.00 97 ILE A CA 1
ATOM 727 C C . ILE A 1 97 ? 6.322 -11.048 -2.262 1.00 78.00 97 ILE A C 1
ATOM 729 O O . ILE A 1 97 ? 7.222 -11.886 -2.376 1.00 78.00 97 ILE A O 1
ATOM 733 N N . PRO A 1 98 ? 6.570 -9.723 -2.245 1.00 79.44 98 PRO A N 1
ATOM 734 C CA . PRO A 1 98 ? 7.901 -9.177 -2.464 1.00 79.44 98 PRO A CA 1
ATOM 735 C C . PRO A 1 98 ? 8.936 -9.741 -1.491 1.00 79.44 98 PRO A C 1
ATOM 737 O O . PRO A 1 98 ? 8.634 -10.025 -0.326 1.00 79.44 98 PRO A O 1
ATOM 740 N N . SER A 1 99 ? 10.184 -9.841 -1.953 1.00 83.38 99 SER A N 1
ATOM 741 C CA . SER A 1 99 ? 11.304 -10.210 -1.087 1.00 83.38 99 SER A CA 1
ATOM 742 C C . SER A 1 99 ? 11.453 -9.220 0.085 1.00 83.38 99 SER A C 1
ATOM 744 O O . SER A 1 99 ? 11.099 -8.042 -0.045 1.00 83.38 99 SER A O 1
ATOM 746 N N . PRO A 1 100 ? 12.016 -9.643 1.235 1.00 85.12 100 PRO A N 1
ATOM 747 C CA . PRO A 1 100 ? 12.271 -8.738 2.358 1.00 85.12 100 PRO A CA 1
ATOM 748 C C . PRO A 1 100 ? 13.097 -7.501 1.974 1.00 85.12 100 PRO A C 1
ATOM 750 O O . PRO A 1 100 ? 12.850 -6.413 2.494 1.00 85.12 100 PRO A O 1
ATOM 753 N N . ASN A 1 101 ? 14.030 -7.653 1.027 1.00 86.94 101 ASN A N 1
ATOM 754 C CA . ASN A 1 101 ? 14.852 -6.558 0.513 1.00 86.94 101 ASN A CA 1
ATOM 755 C C . ASN A 1 101 ? 14.003 -5.517 -0.221 1.00 86.94 101 ASN A C 1
ATOM 757 O O . ASN A 1 101 ? 14.080 -4.332 0.105 1.00 86.94 101 ASN A O 1
ATOM 761 N N . LEU A 1 102 ? 13.147 -5.957 -1.150 1.00 86.12 102 LEU A N 1
ATOM 762 C CA . LEU A 1 102 ? 12.267 -5.059 -1.897 1.00 86.12 102 LEU A CA 1
ATOM 763 C C . LEU A 1 102 ? 11.302 -4.320 -0.959 1.00 86.12 102 LEU A C 1
ATOM 765 O O . LEU A 1 102 ? 11.128 -3.111 -1.094 1.00 86.12 102 LEU A O 1
ATOM 769 N N . TRP A 1 103 ? 10.744 -5.007 0.044 1.00 88.00 103 TRP A N 1
ATOM 770 C CA . TRP A 1 103 ? 9.906 -4.366 1.064 1.00 88.00 103 TRP A CA 1
ATOM 771 C C . TRP A 1 103 ? 10.649 -3.289 1.845 1.00 88.00 103 TRP A C 1
ATOM 773 O O . TRP A 1 103 ? 10.116 -2.198 2.044 1.00 88.00 103 TRP A O 1
ATOM 783 N N . MET A 1 104 ? 11.868 -3.585 2.291 1.00 89.19 104 MET A N 1
ATOM 784 C CA . MET A 1 104 ? 12.687 -2.628 3.026 1.00 89.19 104 MET A CA 1
ATOM 785 C C . MET A 1 104 ? 12.972 -1.381 2.181 1.00 89.19 104 MET A C 1
ATOM 787 O O . MET A 1 104 ? 12.845 -0.261 2.678 1.00 89.19 104 MET A O 1
ATOM 791 N N . ILE A 1 105 ? 13.320 -1.565 0.906 1.00 90.56 105 ILE A N 1
ATOM 792 C CA . ILE A 1 105 ? 13.586 -0.467 -0.028 1.00 90.56 105 ILE A CA 1
ATOM 793 C C . ILE A 1 105 ? 12.316 0.356 -0.255 1.00 90.56 105 ILE A C 1
ATOM 795 O O . ILE A 1 105 ? 12.332 1.566 -0.034 1.00 90.56 105 ILE A O 1
ATOM 799 N N . LEU A 1 106 ? 11.206 -0.291 -0.620 1.00 89.25 106 LEU A N 1
ATOM 800 C CA . LEU A 1 106 ? 9.926 0.372 -0.871 1.00 89.25 106 LEU A CA 1
ATOM 801 C C . LEU A 1 106 ? 9.460 1.166 0.354 1.00 89.25 106 LEU A C 1
ATOM 803 O O . LEU A 1 106 ? 9.085 2.332 0.234 1.00 89.25 106 LEU A O 1
ATOM 807 N N . GLU A 1 107 ? 9.541 0.582 1.551 1.00 87.81 107 GLU A N 1
ATOM 808 C CA . GLU A 1 107 ? 9.192 1.275 2.789 1.00 87.81 107 GLU A CA 1
ATOM 809 C C . GLU A 1 107 ? 10.091 2.473 3.076 1.00 87.81 107 GLU A C 1
ATOM 811 O O . GLU A 1 107 ? 9.597 3.511 3.512 1.00 87.81 107 GLU A O 1
ATOM 816 N N . ASN A 1 108 ? 11.401 2.334 2.886 1.00 89.12 108 ASN A N 1
ATOM 817 C CA . ASN A 1 108 ? 12.342 3.417 3.151 1.00 89.12 108 ASN A CA 1
ATOM 818 C C . ASN A 1 108 ? 12.123 4.580 2.183 1.00 89.12 108 ASN A C 1
ATOM 820 O O . ASN A 1 108 ? 12.100 5.732 2.615 1.00 89.12 108 ASN A O 1
ATOM 824 N N . THR A 1 109 ? 11.885 4.279 0.910 1.00 87.62 109 THR A N 1
ATOM 825 C CA . THR A 1 109 ? 11.526 5.265 -0.115 1.00 87.62 109 THR A CA 1
ATOM 826 C C . THR A 1 109 ? 10.199 5.953 0.211 1.00 87.62 109 THR A C 1
ATOM 828 O O . THR A 1 109 ? 10.077 7.174 0.111 1.00 87.62 109 THR A O 1
ATOM 831 N N . THR A 1 110 ? 9.221 5.186 0.697 1.00 85.88 110 THR A N 1
ATOM 832 C CA . THR A 1 110 ? 7.918 5.704 1.131 1.00 85.88 110 THR A CA 1
ATOM 833 C C . THR A 1 110 ? 8.057 6.631 2.345 1.00 85.88 110 THR A C 1
ATOM 835 O O . THR A 1 110 ? 7.556 7.751 2.323 1.00 85.88 110 THR A O 1
ATOM 838 N N . LYS A 1 111 ? 8.790 6.209 3.387 1.00 83.75 111 LYS A N 1
ATOM 839 C CA . LYS A 1 111 ? 9.009 6.973 4.634 1.00 83.75 111 LYS A CA 1
ATOM 840 C C . LYS A 1 111 ? 9.782 8.273 4.421 1.00 83.75 111 LYS A C 1
ATOM 842 O O . LYS A 1 111 ? 9.590 9.213 5.181 1.00 83.75 111 LYS A O 1
ATOM 847 N N . ARG A 1 112 ? 10.678 8.317 3.432 1.00 83.19 112 ARG A N 1
ATOM 848 C CA . ARG A 1 112 ? 11.471 9.515 3.108 1.00 83.19 112 ARG A CA 1
ATOM 849 C C . ARG A 1 112 ? 10.718 10.517 2.238 1.00 83.19 112 ARG A C 1
ATOM 851 O O . ARG A 1 112 ? 11.304 11.527 1.870 1.00 83.19 112 ARG A O 1
ATOM 858 N N . SER A 1 113 ? 9.477 10.216 1.851 1.00 76.62 113 SER A N 1
ATOM 859 C CA . SER A 1 113 ? 8.715 10.979 0.855 1.00 76.62 113 SER A CA 1
ATOM 860 C C . SER A 1 113 ? 9.435 11.142 -0.494 1.00 76.62 113 SER A C 1
ATOM 862 O O . SER A 1 113 ? 8.967 11.878 -1.350 1.00 76.62 113 SER A O 1
ATOM 864 N N . SER A 1 114 ? 10.524 10.400 -0.736 1.00 75.44 114 SER A N 1
ATOM 865 C CA . SER A 1 114 ? 11.293 10.444 -1.985 1.00 75.44 114 SER A CA 1
ATOM 866 C C . SER A 1 114 ? 10.656 9.609 -3.096 1.00 75.44 114 SER A C 1
ATOM 868 O O . SER A 1 114 ? 11.180 9.542 -4.201 1.00 75.44 114 SER A O 1
ATOM 870 N N . HIS A 1 115 ? 9.538 8.939 -2.806 1.00 73.81 115 HIS A N 1
ATOM 871 C CA . HIS A 1 115 ? 8.818 8.085 -3.743 1.00 73.81 115 HIS A CA 1
ATOM 872 C C . HIS A 1 115 ? 8.296 8.857 -4.963 1.00 73.81 115 HIS A C 1
ATOM 874 O O . HIS A 1 115 ? 8.347 8.320 -6.065 1.00 73.81 115 HIS A O 1
ATOM 880 N N . GLN A 1 116 ? 7.869 10.113 -4.797 1.00 69.25 116 GLN A N 1
ATOM 881 C CA . GLN A 1 116 ? 7.431 10.963 -5.912 1.00 69.25 116 GLN A CA 1
ATOM 882 C C . GLN A 1 116 ? 8.617 11.374 -6.793 1.00 69.25 116 GLN A C 1
ATOM 884 O O . GLN A 1 116 ? 8.586 11.157 -8.001 1.00 69.25 116 GLN A O 1
ATOM 889 N N . ASP A 1 117 ? 9.706 11.854 -6.187 1.00 71.50 117 ASP A N 1
ATOM 890 C CA . ASP A 1 117 ? 10.929 12.224 -6.912 1.00 71.50 117 ASP A CA 1
ATOM 891 C C . ASP A 1 117 ? 11.530 11.040 -7.675 1.00 71.50 117 ASP A C 1
ATOM 893 O O . ASP A 1 117 ? 12.015 11.187 -8.796 1.00 71.50 117 ASP A O 1
ATOM 897 N N . MET A 1 118 ? 11.515 9.850 -7.070 1.00 69.19 118 MET A N 1
ATOM 898 C CA . MET A 1 118 ? 12.014 8.632 -7.703 1.00 69.19 118 MET A CA 1
ATOM 899 C C . MET A 1 118 ? 11.083 8.144 -8.812 1.00 69.19 118 MET A C 1
ATOM 901 O O . MET A 1 118 ? 11.587 7.718 -9.843 1.00 69.19 118 MET A O 1
ATOM 905 N N . ALA A 1 119 ? 9.761 8.249 -8.650 1.00 66.75 119 ALA A N 1
ATOM 906 C CA . ALA A 1 119 ? 8.805 7.939 -9.716 1.00 66.75 119 ALA A CA 1
ATOM 907 C C . ALA A 1 119 ? 8.983 8.869 -10.931 1.00 66.75 119 ALA A C 1
ATOM 909 O O . ALA A 1 119 ? 8.967 8.410 -12.075 1.00 66.75 119 ALA A O 1
ATOM 910 N N . LEU A 1 120 ? 9.220 10.161 -10.684 1.00 67.75 120 LEU A N 1
ATOM 911 C CA . LEU A 1 120 ? 9.505 11.152 -11.725 1.00 67.75 120 LEU A CA 1
ATOM 912 C C . LEU A 1 120 ? 10.831 10.861 -12.441 1.00 67.75 120 LEU A C 1
ATOM 914 O O . LEU A 1 120 ? 10.896 10.889 -13.665 1.00 67.75 120 LEU A O 1
ATOM 918 N N . LYS A 1 121 ? 11.892 10.527 -11.694 1.00 66.50 121 LYS A N 1
ATOM 919 C CA . LYS A 1 121 ? 13.186 10.133 -12.283 1.00 66.50 121 LYS A CA 1
ATOM 920 C C . LYS A 1 121 ? 13.098 8.826 -13.069 1.00 66.50 121 LYS A C 1
ATOM 922 O O . LYS A 1 121 ? 13.771 8.682 -14.080 1.00 66.50 121 LYS A O 1
ATOM 927 N N . ALA A 1 122 ? 12.299 7.879 -12.589 1.00 63.53 122 ALA A N 1
ATOM 928 C CA . ALA A 1 122 ? 12.122 6.565 -13.193 1.00 63.53 122 ALA A CA 1
ATOM 929 C C . ALA A 1 122 ? 11.426 6.615 -14.552 1.00 63.53 122 ALA A C 1
ATOM 931 O O . ALA A 1 122 ? 11.763 5.848 -15.448 1.00 63.53 122 ALA A O 1
ATOM 932 N N . SER A 1 123 ? 10.437 7.494 -14.687 1.00 61.12 123 SER A N 1
ATOM 933 C CA . SER A 1 123 ? 9.572 7.526 -15.861 1.00 61.12 123 SER A CA 1
ATOM 934 C C . SER A 1 123 ? 10.167 8.279 -17.050 1.00 61.12 123 SER A C 1
ATOM 936 O O . SER A 1 123 ? 9.617 8.163 -18.138 1.00 61.12 123 SER A O 1
ATOM 938 N N . ASN A 1 124 ? 11.271 9.028 -16.885 1.00 56.62 124 ASN A N 1
ATOM 939 C CA . ASN A 1 124 ? 11.865 9.931 -17.896 1.00 56.62 124 ASN A CA 1
ATOM 940 C C . ASN A 1 124 ? 10.879 10.941 -18.540 1.00 56.62 124 ASN A C 1
ATOM 942 O O . ASN A 1 124 ? 11.283 11.772 -19.352 1.00 56.62 124 ASN A O 1
ATOM 946 N N . GLU A 1 125 ? 9.613 10.921 -18.131 1.00 54.38 125 GLU A N 1
ATOM 947 C CA . GLU A 1 125 ? 8.514 11.796 -18.502 1.00 54.38 125 GLU A CA 1
ATOM 948 C C . GLU A 1 125 ? 7.931 12.398 -17.219 1.00 54.38 125 GLU A C 1
ATOM 950 O O . GLU A 1 125 ? 8.053 11.840 -16.129 1.00 54.38 125 GLU A O 1
ATOM 955 N N . LYS A 1 126 ? 7.307 13.574 -17.323 1.00 48.00 126 LYS A N 1
ATOM 956 C CA . LYS A 1 126 ? 6.630 14.223 -16.194 1.00 48.00 126 LYS A CA 1
ATOM 957 C C . LYS A 1 126 ? 5.349 13.457 -15.845 1.00 48.00 126 LYS A C 1
ATOM 959 O O . LYS A 1 126 ? 4.260 13.913 -16.176 1.00 48.00 126 LYS A O 1
ATOM 964 N N . ILE A 1 127 ? 5.471 12.300 -15.203 1.00 50.59 127 ILE A N 1
ATOM 965 C CA . ILE A 1 127 ? 4.318 11.601 -14.636 1.00 50.59 127 ILE A CA 1
ATOM 966 C C . ILE A 1 127 ? 4.033 12.245 -13.281 1.00 50.59 127 ILE A C 1
ATOM 968 O O . ILE A 1 127 ? 4.607 11.874 -12.255 1.00 50.59 127 ILE A O 1
ATOM 972 N N . GLU A 1 128 ? 3.168 13.260 -13.284 1.00 50.19 128 GLU A N 1
ATOM 973 C CA . GLU A 1 128 ? 2.469 13.647 -12.061 1.00 50.19 128 GLU A CA 1
ATOM 974 C C . GLU A 1 128 ? 1.742 12.402 -11.536 1.00 50.19 128 GLU A C 1
ATOM 976 O O . GLU A 1 128 ? 1.203 11.619 -12.318 1.00 50.19 128 GLU A O 1
ATOM 981 N N . PHE A 1 129 ? 1.783 12.163 -10.220 1.00 51.03 129 PHE A N 1
ATOM 982 C CA . PHE A 1 129 ? 1.006 11.077 -9.629 1.00 51.03 129 PHE A CA 1
ATOM 983 C C . PHE A 1 129 ? -0.452 11.299 -10.012 1.00 51.03 129 PHE A C 1
ATOM 985 O O . PHE A 1 129 ? -1.071 12.244 -9.532 1.00 51.03 129 PHE A O 1
ATOM 992 N N . ASP A 1 130 ? -0.971 10.452 -10.893 1.00 57.72 130 ASP A N 1
ATOM 993 C CA . ASP A 1 130 ? -2.354 10.525 -11.309 1.00 57.72 130 ASP A CA 1
ATOM 994 C C . ASP A 1 130 ? -3.215 9.808 -10.261 1.00 57.72 130 ASP A C 1
ATOM 996 O O . ASP A 1 130 ? -3.205 8.570 -10.204 1.00 57.72 130 ASP A O 1
ATOM 1000 N N . PRO A 1 131 ? -3.967 10.545 -9.422 1.00 53.38 131 PRO A N 1
ATOM 1001 C CA . PRO A 1 131 ? -4.841 9.935 -8.428 1.00 53.38 131 PRO A CA 1
ATOM 1002 C C . PRO A 1 131 ? -5.958 9.101 -9.073 1.00 53.38 131 PRO A C 1
ATOM 1004 O O . PRO A 1 131 ? -6.542 8.259 -8.396 1.00 53.38 131 PRO A O 1
ATOM 1007 N N . CYS A 1 132 ? -6.231 9.293 -10.368 1.00 54.75 132 CYS A N 1
ATOM 1008 C CA . CYS A 1 132 ? -7.227 8.541 -11.126 1.00 54.75 132 CYS A CA 1
ATOM 1009 C C . CYS A 1 132 ? -6.663 7.256 -11.759 1.00 54.75 132 CYS A C 1
ATOM 1011 O O . CYS A 1 132 ? -7.414 6.515 -12.394 1.00 54.75 132 CYS A O 1
ATOM 1013 N N . TRP A 1 133 ? -5.362 6.981 -11.596 1.00 67.56 133 TRP A N 1
ATOM 1014 C CA . TRP A 1 133 ? -4.675 5.788 -12.115 1.00 67.56 133 TRP A CA 1
ATOM 1015 C C . TRP A 1 133 ? -4.826 5.595 -13.631 1.00 67.56 133 TRP A C 1
ATOM 1017 O O . TRP A 1 133 ? -4.735 4.474 -14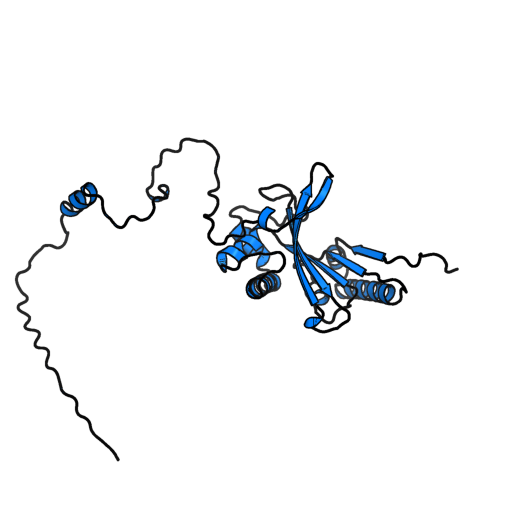.122 1.00 67.56 133 TRP A O 1
ATOM 1027 N N . THR A 1 134 ? -5.074 6.671 -14.377 1.00 60.41 134 THR A N 1
ATOM 1028 C CA . THR A 1 134 ? -5.312 6.675 -15.828 1.00 60.41 134 THR A CA 1
ATOM 1029 C C . THR A 1 134 ? -4.026 6.736 -16.642 1.00 60.41 134 THR A C 1
ATOM 1031 O O . THR A 1 134 ? -4.001 6.265 -17.779 1.00 60.41 134 THR A O 1
ATOM 1034 N N . GLN A 1 135 ? -2.945 7.256 -16.062 1.00 56.28 135 GLN A N 1
ATOM 1035 C CA . GLN A 1 135 ? -1.665 7.434 -16.745 1.00 56.28 135 GLN A CA 1
ATOM 1036 C C . GLN A 1 135 ? -0.717 6.250 -16.509 1.00 56.28 135 GLN A C 1
ATOM 1038 O O . GLN A 1 135 ? 0.150 6.276 -15.637 1.00 56.28 135 GLN A O 1
ATOM 1043 N N . SER A 1 136 ? -0.861 5.200 -17.317 1.00 58.50 136 SER A N 1
ATOM 1044 C CA . SER A 1 136 ? 0.191 4.198 -17.516 1.00 58.50 136 SER A CA 1
ATOM 1045 C C . SER A 1 136 ? 0.308 3.848 -18.999 1.00 58.50 136 SER A C 1
ATOM 1047 O O . SER A 1 136 ? -0.670 3.898 -19.748 1.00 58.50 136 SER A O 1
ATOM 1049 N N . LEU A 1 137 ? 1.526 3.497 -19.430 1.00 55.91 137 LEU A N 1
ATOM 1050 C CA . LEU A 1 137 ? 1.874 3.171 -20.821 1.00 55.91 137 LEU A CA 1
ATOM 1051 C C . LEU A 1 137 ? 0.991 2.060 -21.420 1.00 55.91 137 LEU A C 1
ATOM 1053 O O . LEU A 1 137 ? 0.867 1.961 -22.635 1.00 55.91 137 LEU A O 1
ATOM 1057 N N . SER A 1 138 ? 0.373 1.231 -20.571 1.00 57.28 138 SER A N 1
ATOM 1058 C CA . SER A 1 138 ? -0.493 0.106 -20.958 1.00 57.28 138 SER A CA 1
ATOM 1059 C C . SER A 1 138 ? -1.978 0.306 -20.602 1.00 57.28 138 SER A C 1
ATOM 1061 O O . SER A 1 138 ? -2.716 -0.681 -20.501 1.00 57.28 138 SER A O 1
ATOM 1063 N N . GLY A 1 139 ? -2.416 1.555 -20.401 1.00 68.75 139 GLY A N 1
ATOM 1064 C CA . GLY A 1 139 ? -3.771 1.911 -19.958 1.00 68.75 139 GLY A CA 1
ATOM 1065 C C . GLY A 1 139 ? -3.867 2.120 -18.441 1.00 68.75 139 GLY A C 1
ATOM 1066 O O . GLY A 1 139 ? -2.843 2.069 -17.763 1.00 68.75 139 GLY A O 1
ATOM 1067 N N . PRO A 1 140 ? -5.069 2.348 -17.879 1.00 77.00 140 PRO A N 1
ATOM 1068 C CA . PRO A 1 140 ? -5.218 2.688 -16.471 1.00 77.00 140 PRO A CA 1
ATOM 1069 C C . PRO A 1 140 ? -4.773 1.524 -15.581 1.00 77.00 140 PRO A C 1
ATOM 1071 O O . PRO A 1 140 ? -5.378 0.444 -15.592 1.00 77.00 140 PRO A O 1
ATOM 1074 N N . ALA A 1 141 ? -3.700 1.726 -14.824 1.00 82.00 141 ALA A N 1
ATOM 1075 C CA . ALA A 1 141 ? -3.114 0.700 -13.981 1.00 82.00 141 ALA A CA 1
ATOM 1076 C C . ALA A 1 141 ? -2.522 1.297 -12.707 1.00 82.00 141 ALA A C 1
ATOM 1078 O O . ALA A 1 141 ? -1.967 2.395 -12.709 1.00 82.00 141 ALA A O 1
ATOM 1079 N N . ALA A 1 142 ? -2.599 0.533 -11.624 1.00 84.88 142 ALA A N 1
ATOM 1080 C CA . ALA A 1 142 ? -2.032 0.899 -10.338 1.00 84.88 142 ALA A CA 1
ATOM 1081 C C . ALA A 1 142 ? -1.385 -0.312 -9.681 1.00 84.88 142 ALA A C 1
ATOM 1083 O O . ALA A 1 142 ? -1.784 -1.452 -9.913 1.00 84.88 142 ALA A O 1
ATOM 1084 N N . ILE A 1 143 ? -0.407 -0.062 -8.821 1.00 88.94 143 ILE A N 1
ATOM 1085 C CA . ILE A 1 143 ? 0.091 -1.073 -7.897 1.00 88.94 143 ILE A CA 1
ATOM 1086 C C . ILE A 1 143 ? -0.380 -0.676 -6.509 1.00 88.94 143 ILE A C 1
ATOM 1088 O O . ILE A 1 143 ? -0.242 0.478 -6.110 1.00 88.94 143 ILE A O 1
ATOM 1092 N N . VAL A 1 144 ? -0.940 -1.613 -5.753 1.00 92.00 144 VAL A N 1
ATOM 1093 C CA . VAL A 1 144 ? -1.405 -1.348 -4.392 1.00 92.00 144 VAL A CA 1
ATOM 1094 C C . VAL A 1 144 ? -0.721 -2.271 -3.403 1.00 92.00 144 VAL A C 1
ATOM 1096 O O . VAL A 1 144 ? -0.663 -3.485 -3.567 1.00 92.00 144 VAL A O 1
ATOM 1099 N N . GLN A 1 145 ? -0.206 -1.687 -2.332 1.00 93.06 145 GLN A N 1
ATOM 1100 C CA . GLN A 1 145 ? 0.214 -2.429 -1.160 1.00 93.06 145 GLN A CA 1
ATOM 1101 C C . GLN A 1 145 ? -1.011 -2.692 -0.286 1.00 93.06 145 GLN A C 1
ATOM 1103 O O . GLN A 1 145 ? -1.680 -1.756 0.154 1.00 93.06 145 GLN A O 1
ATOM 1108 N N . VAL A 1 146 ? -1.259 -3.959 0.031 1.00 93.56 146 VAL A N 1
ATOM 1109 C CA . VAL A 1 146 ? -2.337 -4.375 0.930 1.00 93.56 146 VAL A CA 1
ATOM 1110 C C . VAL A 1 146 ? -1.731 -4.792 2.263 1.00 93.56 146 VAL A C 1
ATOM 1112 O O . VAL A 1 146 ? -0.906 -5.700 2.327 1.00 93.56 146 VAL A O 1
ATOM 1115 N N . LEU A 1 147 ? -2.138 -4.140 3.351 1.00 93.31 147 LEU A N 1
ATOM 1116 C CA . LEU A 1 147 ? -1.724 -4.473 4.712 1.00 93.31 147 LEU A CA 1
ATOM 1117 C C . LEU A 1 147 ? -2.934 -4.966 5.504 1.00 93.31 147 LEU A C 1
ATOM 1119 O O . LEU A 1 147 ? -3.836 -4.202 5.856 1.00 93.31 147 LEU A O 1
ATOM 1123 N N . VAL A 1 148 ? -2.911 -6.254 5.839 1.00 92.50 148 VAL A N 1
ATOM 1124 C CA . VAL A 1 148 ? -3.926 -6.923 6.655 1.00 92.50 148 VAL A CA 1
ATOM 1125 C C . VAL A 1 148 ? -3.350 -7.254 8.024 1.00 92.50 148 VAL A C 1
ATOM 1127 O O . VAL A 1 148 ? -2.273 -7.837 8.137 1.00 92.50 148 VAL A O 1
ATOM 1130 N N . ARG A 1 149 ? -4.101 -6.944 9.080 1.00 89.00 149 ARG A N 1
ATOM 1131 C CA . ARG A 1 149 ? -3.760 -7.339 10.449 1.00 89.00 149 ARG A CA 1
ATOM 1132 C C . ARG A 1 149 ? -4.555 -8.569 10.877 1.00 89.00 149 ARG A C 1
ATOM 1134 O O . ARG A 1 149 ? -5.729 -8.729 10.557 1.00 89.00 149 ARG A O 1
ATOM 1141 N N . LYS A 1 150 ? -3.896 -9.450 11.616 1.00 85.62 150 LYS A N 1
ATOM 1142 C CA . LYS A 1 150 ? -4.436 -10.663 12.221 1.00 85.62 150 LYS A CA 1
ATOM 1143 C C . LYS A 1 150 ? -4.578 -10.445 13.731 1.00 85.62 150 LYS A C 1
ATOM 1145 O O . LYS A 1 150 ? -3.819 -9.676 14.323 1.00 85.62 150 LYS A O 1
ATOM 1150 N N . PRO A 1 151 ? -5.532 -11.128 14.381 1.00 79.31 151 PRO A N 1
ATOM 1151 C CA . PRO A 1 151 ? -5.772 -10.986 15.818 1.00 79.31 151 PRO A CA 1
ATOM 1152 C C . PRO A 1 151 ? -4.627 -11.517 16.694 1.00 79.31 151 PRO A C 1
ATOM 1154 O O . PRO A 1 151 ? -4.601 -11.220 17.881 1.00 79.31 151 PRO A O 1
ATOM 1157 N N . THR A 1 152 ? -3.669 -12.257 16.127 1.00 76.06 152 THR A N 1
ATOM 1158 C CA . THR A 1 152 ? -2.501 -12.809 16.831 1.00 76.06 152 THR A CA 1
ATOM 1159 C C . THR A 1 152 ? -1.547 -11.750 17.395 1.00 76.06 152 THR A C 1
ATOM 1161 O O . THR A 1 152 ? -0.724 -12.083 18.242 1.00 76.06 152 THR A O 1
ATOM 1164 N N . GLY A 1 153 ? -1.685 -10.480 16.992 1.00 65.44 153 GLY A N 1
ATOM 1165 C CA . GLY A 1 153 ? -0.918 -9.357 17.534 1.00 65.44 153 GLY A CA 1
ATOM 1166 C C . GLY A 1 153 ? 0.559 -9.342 17.113 1.00 65.44 153 GLY A C 1
ATOM 1167 O O . GLY A 1 153 ? 1.126 -10.333 16.653 1.00 65.44 153 GLY A O 1
ATOM 1168 N N . GLY A 1 154 ? 1.194 -8.175 17.250 1.00 67.69 154 GLY A N 1
ATOM 1169 C CA . GLY A 1 154 ? 2.612 -7.976 16.933 1.00 67.69 154 GLY A CA 1
ATOM 1170 C C . GLY A 1 154 ? 2.957 -8.077 15.440 1.00 67.69 154 GLY A C 1
ATOM 1171 O O . GLY A 1 154 ? 2.089 -8.098 14.570 1.00 67.69 154 GLY A O 1
ATOM 1172 N N . ILE A 1 155 ? 4.258 -8.139 15.138 1.00 71.38 155 ILE A N 1
ATOM 1173 C CA . ILE A 1 155 ? 4.789 -8.161 13.760 1.00 71.38 155 ILE A CA 1
ATOM 1174 C C . ILE A 1 155 ? 4.342 -9.423 13.006 1.00 71.38 155 ILE A C 1
ATOM 1176 O O . ILE A 1 155 ? 3.986 -9.351 11.835 1.00 71.38 155 ILE A O 1
ATOM 1180 N N . LYS A 1 156 ? 4.256 -10.567 13.700 1.00 76.62 156 LYS A N 1
ATOM 1181 C CA . LYS A 1 156 ? 3.742 -11.835 13.145 1.00 76.62 156 LYS A CA 1
ATOM 1182 C C . LYS A 1 156 ? 2.241 -11.784 12.825 1.00 76.62 156 LYS A C 1
ATOM 1184 O O . LYS A 1 156 ? 1.721 -12.663 12.140 1.00 76.62 156 LYS A O 1
ATOM 1189 N N . GLY A 1 157 ? 1.543 -10.769 13.333 1.00 82.38 157 GLY A N 1
ATOM 1190 C CA . GLY A 1 157 ? 0.145 -10.494 13.044 1.00 82.38 157 GLY A CA 1
ATOM 1191 C C . GLY A 1 157 ? -0.071 -9.662 11.781 1.00 82.38 157 GLY A C 1
ATOM 1192 O O . GLY A 1 157 ? -1.222 -9.427 11.439 1.00 82.38 157 GLY A O 1
ATOM 1193 N N . ILE A 1 158 ? 0.968 -9.207 11.077 1.00 87.69 158 ILE A N 1
ATOM 1194 C CA . ILE A 1 158 ? 0.793 -8.438 9.839 1.00 87.69 158 ILE A CA 1
ATOM 1195 C C . ILE A 1 158 ? 1.027 -9.335 8.627 1.00 87.69 158 ILE A C 1
ATOM 1197 O O . ILE A 1 158 ? 2.027 -10.040 8.543 1.00 87.69 158 ILE A O 1
ATOM 1201 N N . SER A 1 159 ? 0.111 -9.260 7.669 1.00 89.81 159 SER A N 1
ATOM 1202 C CA . SER A 1 159 ? 0.276 -9.788 6.320 1.00 89.81 159 SER A CA 1
ATOM 1203 C C . SER A 1 159 ? 0.361 -8.621 5.349 1.00 89.81 159 SER A C 1
ATOM 1205 O O . SER A 1 159 ? -0.452 -7.697 5.436 1.00 89.81 159 SER A O 1
ATOM 1207 N N . ARG A 1 160 ? 1.329 -8.664 4.434 1.00 90.12 160 ARG A N 1
ATOM 1208 C CA . ARG A 1 160 ? 1.467 -7.682 3.360 1.00 90.12 160 ARG A CA 1
ATOM 1209 C C . ARG A 1 160 ? 1.555 -8.381 2.020 1.00 90.12 160 ARG A C 1
ATOM 1211 O O . ARG A 1 160 ? 2.220 -9.410 1.927 1.00 90.12 160 ARG A O 1
ATOM 1218 N N . SER A 1 161 ? 0.920 -7.797 1.021 1.00 91.94 161 SER A N 1
ATOM 1219 C CA . SER A 1 161 ? 1.089 -8.167 -0.379 1.00 91.94 161 SER A CA 1
ATOM 1220 C C . SER A 1 161 ? 1.150 -6.913 -1.241 1.00 91.94 161 SER A C 1
ATOM 1222 O O . SER A 1 161 ? 0.790 -5.815 -0.794 1.00 91.94 161 SER A O 1
ATOM 1224 N N . LEU A 1 162 ? 1.684 -7.077 -2.444 1.00 92.12 162 LEU A N 1
ATOM 1225 C CA . LEU A 1 162 ? 1.725 -6.051 -3.472 1.00 92.12 162 LEU A CA 1
ATOM 1226 C C . LEU A 1 162 ? 0.903 -6.578 -4.646 1.00 92.12 162 LEU A C 1
ATOM 1228 O O . LEU A 1 162 ? 1.208 -7.645 -5.161 1.00 92.12 162 LEU A O 1
ATOM 1232 N N . GLU A 1 163 ? -0.152 -5.871 -5.027 1.00 92.31 163 GLU A N 1
ATOM 1233 C CA . GLU A 1 163 ? -1.114 -6.340 -6.025 1.00 92.31 163 GLU A CA 1
ATOM 1234 C C . GLU A 1 163 ? -1.157 -5.376 -7.207 1.00 92.31 163 GLU A C 1
ATOM 1236 O O . GLU A 1 163 ? -1.101 -4.155 -7.023 1.00 92.31 163 GLU A O 1
ATOM 1241 N N . GLY A 1 164 ? -1.272 -5.919 -8.417 1.00 90.62 164 GLY A N 1
ATOM 1242 C CA . GLY A 1 164 ? -1.507 -5.135 -9.619 1.00 90.62 164 GLY A CA 1
ATOM 1243 C C . GLY A 1 164 ? -2.998 -4.907 -9.835 1.00 90.62 164 GLY A C 1
ATOM 1244 O O . GLY A 1 164 ? -3.802 -5.824 -9.692 1.00 90.62 164 GLY A O 1
ATOM 1245 N N . LEU A 1 165 ? -3.381 -3.691 -10.204 1.00 89.75 165 LEU A N 1
ATOM 1246 C CA . LEU A 1 165 ? -4.725 -3.344 -10.647 1.00 89.75 165 LEU A CA 1
ATOM 1247 C C . LEU A 1 165 ? -4.653 -2.864 -12.090 1.00 89.75 165 LEU A C 1
ATOM 1249 O O . LEU A 1 165 ? -3.885 -1.955 -12.401 1.00 89.75 165 LEU A O 1
ATOM 1253 N N . LYS A 1 166 ? -5.477 -3.445 -12.960 1.00 88.62 166 LYS A N 1
ATOM 1254 C CA . LYS A 1 166 ? -5.649 -2.997 -14.346 1.00 88.62 166 LYS A CA 1
ATOM 1255 C C . LYS A 1 166 ? -7.117 -2.703 -14.599 1.00 88.62 166 LYS A C 1
ATOM 1257 O O . LYS A 1 166 ? -7.974 -3.503 -14.215 1.00 88.62 166 LYS A O 1
ATOM 1262 N N . PHE A 1 167 ? -7.416 -1.572 -15.220 1.00 86.25 167 PHE A N 1
ATOM 1263 C CA . PHE A 1 167 ? -8.777 -1.262 -15.630 1.00 86.25 167 PHE A CA 1
ATOM 1264 C C . PHE A 1 167 ? -9.172 -2.125 -16.828 1.00 86.25 167 PHE A C 1
ATOM 1266 O O . PHE A 1 167 ? -8.408 -2.267 -17.785 1.00 86.25 167 PHE A O 1
ATOM 1273 N N . ASN A 1 168 ? -10.346 -2.743 -16.741 1.00 86.19 168 ASN A N 1
ATOM 1274 C CA . ASN A 1 168 ? -10.946 -3.482 -17.837 1.00 86.19 168 ASN A CA 1
ATOM 1275 C C . ASN A 1 168 ? -12.000 -2.596 -18.510 1.00 86.19 168 ASN A C 1
ATOM 1277 O O . ASN A 1 168 ? -13.055 -2.348 -17.924 1.00 86.19 168 ASN A O 1
ATOM 1281 N N . ASP A 1 169 ? -11.724 -2.139 -19.733 1.00 84.06 169 ASP A N 1
ATOM 1282 C CA . ASP A 1 169 ? -12.634 -1.276 -20.499 1.00 84.06 169 ASP A CA 1
ATOM 1283 C C . ASP A 1 169 ? -13.972 -1.962 -20.822 1.00 84.06 169 ASP A C 1
ATOM 1285 O O . ASP A 1 169 ? -15.008 -1.295 -20.879 1.00 84.06 169 ASP A O 1
ATOM 1289 N N . GLU A 1 170 ? -13.974 -3.288 -20.992 1.00 85.88 170 GLU A N 1
ATOM 1290 C CA . GLU A 1 170 ? -15.179 -4.058 -21.331 1.00 85.88 170 GLU A CA 1
ATOM 1291 C C . GLU A 1 170 ? -16.166 -4.103 -20.160 1.00 85.88 170 GLU A C 1
ATOM 1293 O O . GLU A 1 170 ? -17.367 -3.889 -20.329 1.00 85.88 170 GLU A O 1
ATOM 1298 N N . GLU A 1 171 ? -15.649 -4.341 -18.955 1.00 84.94 171 GLU A N 1
ATOM 1299 C CA . GLU A 1 171 ? -16.453 -4.501 -17.739 1.00 84.94 171 GLU A CA 1
ATOM 1300 C C . GLU A 1 171 ? -16.567 -3.198 -16.927 1.00 84.94 171 GLU A C 1
ATOM 1302 O O . GLU A 1 171 ? -17.314 -3.130 -15.949 1.00 84.94 171 GLU A O 1
ATOM 1307 N N . LYS A 1 172 ? -15.843 -2.147 -17.337 1.00 83.94 172 LYS A N 1
ATOM 1308 C CA . LYS A 1 172 ? -15.752 -0.838 -16.672 1.00 83.94 172 LYS A CA 1
ATOM 1309 C C . LYS A 1 172 ? -15.396 -0.927 -15.183 1.00 83.94 172 LYS A C 1
ATOM 1311 O O . LYS A 1 172 ? -15.887 -0.135 -14.376 1.00 83.94 172 LYS A O 1
ATOM 1316 N N . HIS A 1 173 ? -14.538 -1.873 -14.806 1.00 84.19 173 HIS A N 1
ATOM 1317 C CA . HIS A 1 173 ? -14.030 -1.997 -13.440 1.00 84.19 173 HIS A CA 1
ATOM 1318 C C . HIS A 1 173 ? -12.551 -2.383 -13.404 1.00 84.19 173 HIS A C 1
ATOM 1320 O O . HIS A 1 173 ? -11.985 -2.891 -14.370 1.00 84.19 173 HIS A O 1
ATOM 1326 N N . PHE A 1 174 ? -11.914 -2.159 -12.253 1.00 85.12 174 PHE A N 1
ATOM 1327 C CA . PHE A 1 174 ? -10.567 -2.661 -12.002 1.00 85.12 174 PHE A CA 1
ATOM 1328 C C . PHE A 1 174 ? -10.599 -4.161 -11.728 1.00 85.12 174 PHE A C 1
ATOM 1330 O O . PHE A 1 174 ? -11.473 -4.658 -11.013 1.00 85.12 174 PHE A O 1
ATOM 1337 N N . ARG A 1 175 ? -9.624 -4.878 -12.279 1.00 90.38 175 ARG A N 1
ATOM 1338 C CA . ARG A 1 175 ? -9.348 -6.276 -11.948 1.00 90.38 175 ARG A CA 1
ATOM 1339 C C . ARG A 1 175 ? -7.966 -6.396 -11.324 1.00 90.38 175 ARG A C 1
ATOM 1341 O O . ARG A 1 175 ? -7.041 -5.682 -11.716 1.00 90.38 175 ARG A O 1
ATOM 1348 N N . VAL A 1 176 ? -7.847 -7.306 -10.361 1.00 91.06 176 VAL A N 1
ATOM 1349 C CA . VAL A 1 176 ? -6.547 -7.686 -9.807 1.00 91.06 176 VAL A CA 1
ATOM 1350 C C . VAL A 1 176 ? -5.819 -8.517 -10.854 1.00 91.06 176 VAL A C 1
ATOM 1352 O O . VAL A 1 176 ? -6.394 -9.451 -11.416 1.00 91.06 176 VAL A O 1
ATOM 1355 N N . VAL A 1 177 ? -4.582 -8.142 -11.140 1.00 90.12 177 VAL A N 1
ATOM 1356 C CA . VAL A 1 177 ? -3.696 -8.814 -12.087 1.00 90.12 177 VAL A CA 1
ATOM 1357 C C . VAL A 1 177 ? -2.356 -9.079 -11.425 1.00 90.12 177 VAL A C 1
ATOM 1359 O O . VAL A 1 177 ? -1.963 -8.387 -10.481 1.00 90.12 177 VAL A O 1
ATOM 1362 N N . ASP A 1 178 ? -1.644 -10.066 -11.952 1.00 86.44 178 ASP A N 1
ATOM 1363 C CA . ASP A 1 178 ? -0.261 -10.301 -11.568 1.00 86.44 178 ASP A CA 1
ATOM 1364 C C . ASP A 1 178 ? 0.608 -9.091 -11.941 1.00 86.44 178 ASP A C 1
ATOM 1366 O O . ASP A 1 178 ? 0.349 -8.370 -12.911 1.00 86.44 178 ASP A O 1
ATOM 1370 N N . LEU A 1 179 ? 1.636 -8.833 -11.130 1.00 85.44 179 LEU A N 1
ATOM 1371 C CA . LEU A 1 179 ? 2.483 -7.649 -11.289 1.00 85.44 179 LEU A CA 1
ATOM 1372 C C . LEU A 1 179 ? 3.300 -7.669 -12.589 1.00 85.44 179 LEU A C 1
ATOM 1374 O O . LEU A 1 179 ? 3.621 -6.599 -13.102 1.00 85.44 179 LEU A O 1
ATOM 1378 N N . ASP A 1 180 ? 3.592 -8.850 -13.139 1.00 82.12 180 ASP A N 1
ATOM 1379 C CA . ASP A 1 180 ? 4.269 -9.020 -14.436 1.00 82.12 180 ASP A CA 1
ATOM 1380 C C . ASP A 1 180 ? 3.475 -8.471 -15.616 1.00 82.12 180 ASP A C 1
ATOM 1382 O O . ASP A 1 180 ? 4.053 -8.104 -16.636 1.00 82.12 180 ASP A O 1
ATOM 1386 N N . GLN A 1 181 ? 2.156 -8.366 -15.476 1.00 83.38 181 GLN A N 1
ATOM 1387 C CA . GLN A 1 181 ? 1.297 -7.784 -16.501 1.00 83.38 181 GLN A CA 1
ATOM 1388 C C . GLN A 1 181 ? 1.364 -6.253 -16.522 1.00 83.38 181 GLN A C 1
ATOM 1390 O O . GLN A 1 181 ? 0.875 -5.640 -17.475 1.00 83.38 181 GLN A O 1
ATOM 1395 N N . LEU A 1 182 ? 1.897 -5.636 -15.463 1.00 80.69 182 LEU A N 1
ATOM 1396 C CA . LEU A 1 182 ? 1.968 -4.181 -15.304 1.00 80.69 182 LEU A CA 1
ATOM 1397 C C . LEU A 1 182 ? 3.386 -3.638 -15.415 1.00 80.69 182 LEU A C 1
ATOM 1399 O O . LEU A 1 182 ? 3.572 -2.515 -15.877 1.00 80.69 182 LEU A O 1
ATOM 1403 N N . VAL A 1 183 ? 4.361 -4.404 -14.936 1.00 79.31 183 VAL A N 1
ATOM 1404 C CA . VAL A 1 183 ? 5.750 -3.986 -14.809 1.00 79.31 183 VAL A CA 1
ATOM 1405 C C . VAL A 1 183 ? 6.647 -5.119 -15.266 1.00 79.31 183 VAL A C 1
ATOM 1407 O O . VAL A 1 183 ? 6.414 -6.284 -14.949 1.00 79.31 183 VAL A O 1
ATOM 1410 N N . ASP A 1 184 ? 7.721 -4.767 -15.960 1.00 75.69 184 ASP A N 1
ATOM 1411 C CA . ASP A 1 184 ? 8.749 -5.732 -16.303 1.00 75.69 184 ASP A CA 1
ATOM 1412 C C . ASP A 1 184 ? 9.504 -6.185 -15.044 1.00 75.69 184 ASP A C 1
ATOM 1414 O O . ASP A 1 184 ? 10.320 -5.454 -14.471 1.00 75.69 184 ASP A O 1
ATOM 1418 N N . LEU A 1 185 ? 9.191 -7.400 -14.584 1.00 69.44 185 LEU A N 1
ATOM 1419 C CA . LEU A 1 185 ? 9.767 -7.968 -13.364 1.00 69.44 185 LEU A CA 1
ATOM 1420 C C . LEU A 1 185 ? 11.204 -8.446 -13.554 1.00 69.44 185 LEU A C 1
ATOM 1422 O O . LEU A 1 185 ? 11.851 -8.777 -12.557 1.00 69.44 185 LEU A O 1
ATOM 1426 N N . ASN A 1 186 ? 11.699 -8.530 -14.792 1.00 70.56 186 ASN A N 1
ATOM 1427 C CA . ASN A 1 186 ? 13.061 -8.961 -15.039 1.00 70.56 186 ASN A CA 1
ATOM 1428 C C . ASN A 1 186 ? 14.005 -7.759 -14.874 1.00 70.56 186 ASN A C 1
ATOM 1430 O O . ASN A 1 186 ? 14.033 -6.883 -15.732 1.00 70.56 186 ASN A O 1
ATOM 1434 N N . PRO A 1 187 ? 14.836 -7.694 -13.819 1.00 65.62 187 PRO A N 1
ATOM 1435 C CA . PRO A 1 187 ? 15.781 -6.590 -13.675 1.00 65.62 187 PRO A CA 1
ATOM 1436 C C . PRO A 1 187 ? 16.869 -6.596 -14.765 1.00 65.62 187 PRO A C 1
ATOM 1438 O O . PRO A 1 187 ? 17.591 -5.614 -14.908 1.00 65.62 187 PRO A O 1
ATOM 1441 N N . PHE A 1 188 ? 16.989 -7.692 -15.525 1.00 68.88 188 PHE A N 1
ATOM 1442 C CA . PHE A 1 188 ? 17.958 -7.874 -16.607 1.00 68.88 188 PHE A CA 1
ATOM 1443 C C . PHE A 1 188 ? 17.362 -7.721 -18.005 1.00 68.88 188 PHE A C 1
ATOM 1445 O O . PHE A 1 188 ? 18.079 -7.897 -18.993 1.00 68.88 188 PHE A O 1
ATOM 1452 N N . SER A 1 189 ? 16.065 -7.442 -18.127 1.00 67.12 189 SER A N 1
ATOM 1453 C CA . SER A 1 189 ? 15.521 -7.093 -19.431 1.00 67.12 189 SER A CA 1
ATOM 1454 C C . SER A 1 189 ? 16.148 -5.781 -19.899 1.00 67.12 189 SER A C 1
ATOM 1456 O O . SER A 1 189 ? 16.353 -4.837 -19.128 1.00 67.12 189 SER A O 1
ATOM 1458 N N . LYS A 1 190 ? 16.507 -5.729 -21.186 1.00 54.94 190 LYS A N 1
ATOM 1459 C CA . LYS A 1 190 ? 16.969 -4.481 -21.790 1.00 54.94 190 LYS A CA 1
ATOM 1460 C C . LYS A 1 190 ? 15.866 -3.433 -21.590 1.00 54.94 190 LYS A C 1
ATOM 1462 O O . LYS A 1 190 ? 14.704 -3.763 -21.837 1.00 54.94 190 LYS A O 1
ATOM 1467 N N . PRO A 1 191 ? 16.187 -2.201 -21.153 1.00 50.31 191 PRO A N 1
ATOM 1468 C CA . PRO A 1 191 ? 15.188 -1.145 -21.097 1.00 50.31 191 PRO A CA 1
ATOM 1469 C C . PRO A 1 191 ? 14.525 -1.043 -22.471 1.00 50.31 191 PRO A C 1
ATOM 1471 O O . PRO A 1 191 ? 15.228 -0.976 -23.481 1.00 50.31 191 PRO A O 1
ATOM 1474 N N . LEU A 1 192 ? 13.188 -1.092 -22.505 1.00 49.47 192 LEU A N 1
ATOM 1475 C CA . LEU A 1 192 ? 12.419 -0.828 -23.716 1.00 49.47 192 LEU A CA 1
ATOM 1476 C C . LEU A 1 192 ? 12.879 0.530 -24.237 1.00 49.47 192 LEU A C 1
ATOM 1478 O O . LEU A 1 192 ? 12.612 1.567 -23.631 1.00 49.47 192 LEU A O 1
ATOM 1482 N N . THR A 1 193 ? 13.632 0.516 -25.331 1.00 41.44 193 THR A N 1
ATOM 1483 C CA . THR A 1 193 ? 13.959 1.722 -26.068 1.00 41.44 193 THR A CA 1
ATOM 1484 C C . THR A 1 193 ? 12.632 2.349 -26.465 1.00 41.44 193 THR A C 1
ATOM 1486 O O . THR A 1 193 ? 11.856 1.782 -27.234 1.00 41.44 193 THR A O 1
ATOM 1489 N N . ALA A 1 194 ? 12.322 3.498 -25.869 1.00 41.38 194 ALA A N 1
ATOM 1490 C CA . ALA A 1 194 ? 11.166 4.287 -26.246 1.00 41.38 194 ALA A CA 1
ATOM 1491 C C . ALA A 1 194 ? 11.273 4.597 -27.748 1.00 41.38 194 ALA A C 1
ATOM 1493 O O . ALA A 1 194 ? 12.131 5.372 -28.167 1.00 41.38 194 ALA A O 1
ATOM 1494 N N . GLY A 1 195 ? 10.438 3.945 -28.563 1.00 39.44 195 GLY A N 1
ATOM 1495 C CA . GLY A 1 195 ? 10.324 4.239 -29.989 1.00 39.44 195 GLY A CA 1
ATOM 1496 C C . GLY A 1 195 ? 10.316 3.033 -30.924 1.00 39.44 195 GLY A C 1
ATOM 1497 O O . GLY A 1 195 ? 11.122 2.978 -31.847 1.00 39.44 195 GLY A O 1
ATOM 1498 N N . VAL A 1 196 ? 9.324 2.145 -30.808 1.00 37.19 196 VAL A N 1
ATOM 1499 C CA . VAL A 1 196 ? 8.783 1.473 -32.006 1.00 37.19 196 VAL A CA 1
ATOM 1500 C C . VAL A 1 196 ? 7.831 2.460 -32.684 1.00 37.19 196 VAL A C 1
ATOM 1502 O O . VAL A 1 196 ? 6.612 2.345 -32.632 1.00 37.19 196 VAL A O 1
ATOM 1505 N N . GLY A 1 197 ? 8.419 3.503 -33.262 1.00 34.66 197 GLY A N 1
ATOM 1506 C CA . GLY A 1 197 ? 7.783 4.390 -34.223 1.00 34.66 197 GLY A CA 1
ATOM 1507 C C . GLY A 1 197 ? 8.615 4.300 -35.487 1.00 34.66 197 GLY A C 1
ATOM 1508 O O . GLY A 1 197 ? 9.716 4.842 -35.528 1.00 34.66 197 GLY A O 1
ATOM 1509 N N . GLY A 1 198 ? 8.119 3.549 -36.471 1.00 35.50 198 GLY A N 1
ATOM 1510 C CA . GLY A 1 198 ? 8.776 3.351 -37.756 1.00 35.50 198 GLY A CA 1
ATOM 1511 C C . GLY A 1 198 ? 9.174 4.686 -38.377 1.00 35.50 198 GLY A C 1
ATOM 1512 O O . GLY A 1 198 ? 8.329 5.500 -38.737 1.00 35.50 198 GLY A O 1
ATOM 1513 N N . GLY A 1 199 ? 10.475 4.901 -38.477 1.00 35.31 199 GLY A N 1
ATOM 1514 C CA . GLY A 1 199 ? 11.077 6.059 -39.105 1.00 35.31 199 GLY A CA 1
ATOM 1515 C C . GLY A 1 199 ? 12.546 5.744 -39.284 1.00 35.31 199 GLY A C 1
ATOM 1516 O O . GLY A 1 199 ? 13.278 5.656 -38.304 1.00 35.31 199 GLY A O 1
ATOM 1517 N N . ASP A 1 200 ? 12.924 5.510 -40.534 1.00 43.84 200 ASP A N 1
ATOM 1518 C CA . ASP A 1 200 ? 14.273 5.234 -41.013 1.00 43.84 200 ASP A CA 1
ATOM 1519 C C . ASP A 1 200 ? 15.212 6.372 -40.566 1.00 43.84 200 ASP A C 1
ATOM 1521 O O . ASP A 1 200 ? 15.312 7.421 -41.203 1.00 43.84 200 ASP A O 1
ATOM 1525 N N . LYS A 1 201 ? 15.810 6.233 -39.378 1.00 44.69 201 LYS A N 1
ATOM 1526 C CA . LYS A 1 201 ? 16.793 7.182 -38.857 1.00 44.69 201 LYS A CA 1
ATOM 1527 C C . LYS A 1 201 ? 18.161 6.699 -39.301 1.00 44.69 201 LYS A C 1
ATOM 1529 O O . LYS A 1 201 ? 18.667 5.694 -38.814 1.00 44.69 201 LYS A O 1
ATOM 1534 N N . THR A 1 202 ? 18.755 7.446 -40.225 1.00 51.53 202 THR A N 1
ATOM 1535 C CA . THR A 1 202 ? 20.172 7.354 -40.572 1.00 51.53 202 THR A CA 1
ATOM 1536 C C . THR A 1 202 ? 21.010 7.438 -39.300 1.00 51.53 202 THR A C 1
ATOM 1538 O O . THR A 1 202 ? 21.052 8.486 -38.650 1.00 51.53 202 THR A O 1
ATOM 1541 N N . ILE A 1 203 ? 21.633 6.315 -38.953 1.00 50.19 203 ILE A N 1
ATOM 1542 C CA . ILE A 1 203 ? 22.525 6.149 -37.809 1.00 50.19 203 ILE A CA 1
ATOM 1543 C C . ILE A 1 203 ? 23.739 7.051 -38.025 1.00 50.19 203 ILE A C 1
ATOM 1545 O O . ILE A 1 203 ? 24.535 6.814 -38.935 1.00 50.19 203 ILE A O 1
ATOM 1549 N N . ASN A 1 204 ? 23.871 8.090 -37.204 1.00 54.44 204 ASN A N 1
ATOM 1550 C CA . ASN A 1 204 ? 24.952 9.076 -37.336 1.00 54.44 204 ASN A CA 1
ATOM 1551 C C . ASN A 1 204 ? 25.998 8.967 -36.220 1.00 54.44 204 ASN A C 1
ATOM 1553 O O . ASN A 1 204 ? 27.063 9.577 -36.323 1.00 54.44 204 ASN A O 1
ATOM 1557 N N . THR A 1 205 ? 25.733 8.202 -35.156 1.00 52.97 205 THR A N 1
ATOM 1558 C CA . THR A 1 205 ? 26.669 8.063 -34.032 1.00 52.97 205 THR A CA 1
ATOM 1559 C C . THR A 1 205 ? 26.850 6.614 -33.586 1.00 52.97 205 THR A C 1
ATOM 1561 O O . THR A 1 205 ? 25.921 5.814 -33.576 1.00 52.97 205 THR A O 1
ATOM 1564 N N . HIS A 1 206 ? 28.080 6.274 -33.184 1.00 54.16 206 HIS A N 1
ATOM 1565 C CA . HIS A 1 206 ? 28.462 4.925 -32.744 1.00 54.16 206 HIS A CA 1
ATOM 1566 C C . HIS A 1 206 ? 27.693 4.462 -31.488 1.00 54.16 206 HIS A C 1
ATOM 1568 O O . HIS A 1 206 ? 27.607 3.269 -31.220 1.00 54.16 206 HIS A O 1
ATOM 1574 N N . SER A 1 207 ? 27.112 5.387 -30.723 1.00 52.25 207 SER A N 1
ATOM 1575 C CA . SER A 1 207 ? 26.264 5.108 -29.557 1.00 52.25 207 SER A CA 1
ATOM 1576 C C . SER A 1 207 ? 24.890 4.518 -29.898 1.00 52.25 207 SER A C 1
ATOM 1578 O O . SER A 1 207 ? 24.244 3.968 -29.014 1.00 52.25 207 SER A O 1
ATOM 1580 N N . GLU A 1 208 ? 24.436 4.623 -31.150 1.00 57.66 208 GLU A N 1
ATOM 1581 C CA . GLU A 1 208 ? 23.146 4.080 -31.619 1.00 57.66 208 GLU A CA 1
ATOM 1582 C C . GLU A 1 208 ? 23.273 2.646 -32.162 1.00 57.66 208 GLU A C 1
ATOM 1584 O O . GLU A 1 208 ? 22.278 1.952 -32.369 1.00 57.66 208 GLU A O 1
ATOM 1589 N N . LEU A 1 209 ? 24.507 2.186 -32.377 1.00 58.38 209 LEU A N 1
ATOM 1590 C CA . LEU A 1 209 ? 24.821 0.821 -32.765 1.00 58.38 209 LEU A CA 1
ATOM 1591 C C . LEU A 1 209 ? 24.955 -0.002 -31.482 1.00 58.38 209 LEU A C 1
ATOM 1593 O O . LEU A 1 209 ? 26.046 -0.097 -30.925 1.00 58.38 209 LEU A O 1
ATOM 1597 N N . ASP A 1 210 ? 23.849 -0.582 -31.008 1.00 51.72 210 ASP A N 1
ATOM 1598 C CA . ASP A 1 210 ? 23.791 -1.533 -29.878 1.00 51.72 210 ASP A CA 1
ATOM 1599 C C . ASP A 1 210 ? 24.489 -2.868 -30.245 1.00 51.72 210 ASP A C 1
ATOM 1601 O O . ASP A 1 210 ? 23.912 -3.956 -30.193 1.00 51.72 210 ASP A O 1
ATOM 1605 N N . LEU A 1 211 ? 25.733 -2.778 -30.721 1.00 55.72 211 LEU A N 1
ATOM 1606 C CA . LEU A 1 211 ? 26.579 -3.894 -31.101 1.00 55.72 211 LEU A CA 1
ATOM 1607 C C . LEU A 1 211 ? 27.241 -4.442 -29.833 1.00 55.72 211 LEU A C 1
ATOM 1609 O O . LEU A 1 211 ? 27.834 -3.675 -29.069 1.00 55.72 211 LEU A O 1
ATOM 1613 N N . PRO A 1 212 ? 27.187 -5.765 -29.600 1.00 51.97 212 PRO A N 1
ATOM 1614 C CA . PRO A 1 212 ? 27.920 -6.371 -28.501 1.00 51.97 212 PRO A CA 1
ATOM 1615 C C . PRO A 1 212 ? 29.403 -6.023 -28.647 1.00 51.97 212 PRO A C 1
ATOM 1617 O O . PRO A 1 212 ? 29.957 -6.093 -29.746 1.00 51.97 212 PRO A O 1
ATOM 1620 N N . PHE A 1 213 ? 30.032 -5.627 -27.539 1.00 56.78 213 PHE A N 1
ATOM 1621 C CA . PHE A 1 213 ? 31.445 -5.265 -27.477 1.00 56.78 213 PHE A CA 1
ATOM 1622 C C . PHE A 1 213 ? 32.309 -6.473 -27.853 1.00 56.78 213 PHE A C 1
ATOM 1624 O O . PHE A 1 213 ? 32.706 -7.283 -27.016 1.00 56.78 213 PHE A O 1
ATOM 1631 N N . ASN A 1 214 ? 32.558 -6.626 -29.148 1.00 51.50 214 ASN A N 1
ATOM 1632 C CA . ASN A 1 214 ? 33.414 -7.665 -29.670 1.00 51.50 214 ASN A CA 1
ATOM 1633 C C . ASN A 1 214 ? 34.858 -7.168 -29.538 1.00 51.50 214 ASN A C 1
ATOM 1635 O O . ASN A 1 214 ? 35.329 -6.359 -30.331 1.00 51.50 214 ASN A O 1
ATOM 1639 N N . LEU A 1 215 ? 35.552 -7.632 -28.495 1.00 57.66 215 LEU A N 1
ATOM 1640 C CA . LEU A 1 215 ? 36.966 -7.324 -28.222 1.00 57.66 215 LEU A CA 1
ATOM 1641 C C . LEU A 1 215 ? 37.921 -7.795 -29.326 1.00 57.66 215 LEU A C 1
ATOM 1643 O O . LEU A 1 215 ? 39.101 -7.441 -29.324 1.00 57.66 215 LEU A O 1
ATOM 1647 N N . SER A 1 216 ? 37.433 -8.601 -30.268 1.00 65.19 216 SER A N 1
ATOM 1648 C CA . SER A 1 216 ? 38.192 -8.971 -31.450 1.00 65.19 216 SER A CA 1
ATOM 1649 C C . SER A 1 216 ? 38.064 -7.876 -32.511 1.00 65.19 216 SER A C 1
ATOM 1651 O O . SER A 1 216 ? 37.040 -7.724 -33.172 1.00 65.19 216 SER A O 1
ATOM 1653 N N . LEU A 1 217 ? 39.128 -7.081 -32.663 1.00 61.94 217 LEU A N 1
ATOM 1654 C CA . LEU A 1 217 ? 39.262 -6.175 -33.803 1.00 61.94 217 LEU A CA 1
ATOM 1655 C C . LEU A 1 217 ? 39.199 -6.998 -35.090 1.00 61.94 217 LEU A C 1
ATOM 1657 O O . LEU A 1 217 ? 39.944 -7.972 -35.228 1.00 61.94 217 LEU A O 1
ATOM 1661 N N . THR A 1 218 ? 38.358 -6.572 -36.029 1.00 70.56 218 THR A N 1
ATOM 1662 C CA . THR A 1 218 ? 38.379 -7.103 -37.399 1.00 70.56 218 THR A CA 1
ATOM 1663 C C . THR A 1 218 ? 39.739 -6.827 -38.050 1.00 70.56 218 THR A C 1
ATOM 1665 O O . THR A 1 218 ? 40.434 -5.875 -37.677 1.00 70.56 218 THR A O 1
ATOM 1668 N N . ASP A 1 219 ? 40.138 -7.638 -39.030 1.00 72.88 219 ASP A N 1
ATOM 1669 C CA . ASP A 1 219 ? 41.454 -7.510 -39.676 1.00 72.88 219 ASP A CA 1
ATOM 1670 C C . ASP A 1 219 ? 41.661 -6.126 -40.321 1.00 72.88 219 ASP A C 1
ATOM 1672 O O . ASP A 1 219 ? 42.754 -5.559 -40.258 1.00 72.88 219 ASP A O 1
ATOM 1676 N N . GLU A 1 220 ? 40.593 -5.508 -40.836 1.00 72.19 220 GLU A N 1
ATOM 1677 C CA . GLU A 1 220 ? 40.628 -4.132 -41.345 1.00 72.19 220 GLU A CA 1
ATOM 1678 C C . GLU A 1 220 ? 40.899 -3.093 -40.247 1.00 72.19 220 GLU A C 1
ATOM 1680 O O . GLU A 1 220 ? 41.671 -2.152 -40.450 1.00 72.19 220 GLU A O 1
ATOM 1685 N N . GLN A 1 221 ? 40.304 -3.257 -39.062 1.00 71.94 221 GLN A N 1
ATOM 1686 C CA . GLN A 1 221 ? 40.536 -2.364 -37.921 1.00 71.94 221 GLN A CA 1
ATOM 1687 C C . GLN A 1 221 ? 41.939 -2.552 -37.335 1.00 71.94 221 GLN A C 1
ATOM 1689 O O . GLN A 1 221 ? 42.572 -1.575 -36.924 1.00 71.94 221 GLN A O 1
ATOM 1694 N N . ARG A 1 222 ? 42.457 -3.786 -37.342 1.00 73.81 222 ARG A N 1
ATOM 1695 C CA . ARG A 1 222 ? 43.831 -4.090 -36.927 1.00 73.81 222 ARG A CA 1
ATOM 1696 C C . ARG A 1 222 ? 44.847 -3.436 -37.872 1.00 73.81 222 ARG A C 1
ATOM 1698 O O . ARG A 1 222 ? 45.782 -2.793 -37.393 1.00 73.81 222 ARG A O 1
ATOM 1705 N N . ASN A 1 223 ? 44.603 -3.491 -39.183 1.00 73.88 223 ASN A N 1
ATOM 1706 C CA . ASN A 1 223 ? 45.432 -2.819 -40.189 1.00 73.88 223 ASN A CA 1
ATOM 1707 C C . ASN A 1 223 ? 45.382 -1.289 -40.076 1.00 73.88 223 ASN A C 1
ATOM 1709 O O . ASN A 1 223 ? 46.426 -0.643 -40.136 1.00 73.88 223 ASN A O 1
ATOM 1713 N N . LYS A 1 224 ? 44.203 -0.693 -39.842 1.00 75.19 224 LYS A N 1
ATOM 1714 C CA . LYS A 1 224 ? 44.092 0.764 -39.642 1.00 75.19 224 LYS A CA 1
ATOM 1715 C C . LYS A 1 224 ? 44.801 1.231 -38.375 1.00 75.19 224 LYS A C 1
ATOM 1717 O O . LYS A 1 224 ? 45.448 2.271 -38.403 1.00 75.19 224 LYS A O 1
ATOM 1722 N N . ARG A 1 225 ? 44.744 0.457 -37.286 1.00 69.31 225 ARG A N 1
ATOM 1723 C CA . ARG A 1 225 ? 45.472 0.777 -36.049 1.00 69.31 225 ARG A CA 1
ATOM 1724 C C . ARG A 1 225 ? 46.992 0.685 -36.230 1.00 69.31 225 ARG A C 1
ATOM 1726 O O . ARG A 1 225 ? 47.699 1.510 -35.667 1.00 69.31 225 ARG A O 1
ATOM 1733 N N . ALA A 1 226 ? 47.481 -0.258 -37.037 1.00 68.94 226 ALA A N 1
ATOM 1734 C CA . ALA A 1 226 ? 48.904 -0.369 -37.377 1.00 68.94 226 ALA A CA 1
ATOM 1735 C C . ALA A 1 226 ? 49.423 0.802 -38.238 1.00 68.94 226 ALA A C 1
ATOM 1737 O O . ALA A 1 226 ? 50.627 1.031 -38.293 1.00 68.94 226 ALA A O 1
ATOM 1738 N N . GLN A 1 227 ? 48.526 1.548 -38.893 1.00 70.62 227 GLN A N 1
ATOM 1739 C CA . GLN A 1 227 ? 48.859 2.733 -39.688 1.00 70.62 227 GLN A CA 1
ATOM 1740 C C . GLN A 1 227 ? 48.762 4.047 -38.905 1.00 70.62 227 GLN A C 1
ATOM 1742 O O . GLN A 1 227 ? 49.142 5.085 -39.442 1.00 70.62 227 GLN A O 1
ATOM 1747 N N . VAL A 1 228 ? 48.261 4.032 -37.662 1.00 65.62 228 VAL A N 1
ATOM 1748 C CA . VAL A 1 228 ? 48.238 5.231 -36.816 1.00 65.62 228 VAL A CA 1
ATOM 1749 C C . VAL A 1 228 ? 49.660 5.480 -36.306 1.00 65.62 228 VAL A C 1
ATOM 1751 O O . VAL A 1 228 ? 50.170 4.657 -35.541 1.00 65.62 228 VAL A O 1
ATOM 1754 N N . PRO A 1 229 ? 50.313 6.592 -36.698 1.00 64.44 229 PRO A N 1
ATOM 1755 C CA . PRO A 1 229 ? 51.650 6.918 -36.224 1.00 64.44 229 PRO A CA 1
ATOM 1756 C C . PRO A 1 229 ? 51.611 7.091 -34.709 1.00 64.44 229 PRO A C 1
ATOM 1758 O O . PRO A 1 229 ? 50.828 7.890 -34.192 1.00 64.44 229 PRO A O 1
ATOM 1761 N N . LEU A 1 230 ? 52.427 6.319 -33.991 1.00 63.38 230 LEU A N 1
ATOM 1762 C CA . LEU A 1 230 ? 52.508 6.424 -32.541 1.00 63.38 230 LEU A CA 1
ATOM 1763 C C . LEU A 1 230 ? 53.170 7.766 -32.188 1.00 63.38 230 LEU A C 1
ATOM 1765 O O . LEU A 1 230 ? 54.325 7.978 -32.557 1.00 63.38 230 LEU A O 1
ATOM 1769 N N . PRO A 1 231 ? 52.475 8.670 -31.473 1.00 62.81 231 PRO A N 1
ATOM 1770 C CA . PRO A 1 231 ? 52.904 10.059 -31.302 1.00 62.81 231 PRO A CA 1
ATOM 1771 C C . PRO A 1 231 ? 54.156 10.255 -30.427 1.00 62.81 231 PRO A C 1
ATOM 1773 O O . PRO A 1 231 ? 54.570 11.389 -30.226 1.00 62.81 231 PRO A O 1
ATOM 1776 N N . TYR A 1 232 ? 54.784 9.180 -29.934 1.00 61.12 232 TYR A N 1
ATOM 1777 C CA . TYR A 1 232 ? 55.945 9.246 -29.036 1.00 61.12 232 TYR A CA 1
ATOM 1778 C C . TYR A 1 232 ? 57.027 8.202 -29.342 1.00 61.12 232 TYR A C 1
ATOM 1780 O O . TYR A 1 232 ? 57.751 7.779 -28.449 1.00 61.12 232 TYR A O 1
ATOM 1788 N N . ALA A 1 233 ? 57.172 7.784 -30.600 1.00 58.16 233 ALA A N 1
ATOM 1789 C CA . ALA A 1 233 ? 58.304 6.952 -31.022 1.00 58.16 233 ALA A CA 1
ATOM 1790 C C . ALA A 1 233 ? 59.556 7.792 -31.366 1.00 58.16 233 ALA A C 1
ATOM 1792 O O . ALA A 1 233 ? 60.251 7.495 -32.335 1.00 58.16 233 ALA A O 1
ATOM 1793 N N . HIS A 1 234 ? 59.824 8.857 -30.602 1.00 49.38 234 HIS A N 1
ATOM 1794 C CA . HIS A 1 234 ? 61.069 9.618 -30.698 1.00 49.38 234 HIS A CA 1
ATOM 1795 C C . HIS A 1 234 ? 62.019 9.207 -29.564 1.00 49.38 234 HIS A C 1
ATOM 1797 O O . HIS A 1 234 ? 61.701 9.367 -28.391 1.00 49.38 234 HIS A O 1
ATOM 1803 N N . GLU A 1 235 ? 63.179 8.696 -29.989 1.00 53.19 235 GLU A N 1
ATOM 1804 C CA . GLU A 1 235 ? 64.476 8.690 -29.296 1.00 53.19 235 GLU A CA 1
ATOM 1805 C C . GLU A 1 235 ? 64.646 7.738 -28.103 1.00 53.19 235 GLU A C 1
ATOM 1807 O O . GLU A 1 235 ? 64.777 8.121 -26.945 1.00 53.19 235 GLU A O 1
ATOM 1812 N N . GLY A 1 236 ? 64.792 6.452 -28.431 1.00 57.16 236 GLY A N 1
ATOM 1813 C CA . GLY A 1 236 ? 65.657 5.562 -27.664 1.00 57.16 236 GLY A CA 1
ATOM 1814 C C . GLY A 1 236 ? 67.126 5.853 -27.975 1.00 57.16 236 GLY A C 1
ATOM 1815 O O . GLY A 1 236 ? 67.737 5.134 -28.757 1.00 57.16 236 GLY A O 1
ATOM 1816 N N . GLU A 1 237 ? 67.690 6.894 -27.368 1.00 55.41 237 GLU A N 1
ATOM 1817 C CA . GLU A 1 237 ? 69.141 7.064 -27.256 1.00 55.41 237 GLU A CA 1
ATOM 1818 C C . GLU A 1 237 ? 69.449 7.680 -25.880 1.00 55.41 237 GLU A C 1
ATOM 1820 O O . GLU A 1 237 ? 69.381 8.888 -25.686 1.00 55.41 237 GLU A O 1
ATOM 1825 N N . GLY A 1 238 ? 69.719 6.825 -24.884 1.00 54.28 238 GLY A N 1
ATOM 1826 C CA . GLY A 1 238 ? 70.214 7.257 -23.570 1.00 54.28 238 GLY A CA 1
ATOM 1827 C C . GLY A 1 238 ? 69.378 6.831 -22.362 1.00 54.28 238 GLY A C 1
ATOM 1828 O O . GLY A 1 238 ? 68.816 7.670 -21.673 1.00 54.28 238 GLY A O 1
ATOM 1829 N N . ALA A 1 239 ? 69.357 5.535 -22.046 1.00 48.38 239 ALA A N 1
ATOM 1830 C CA . ALA A 1 239 ? 69.135 5.070 -20.674 1.00 48.38 239 ALA A CA 1
ATOM 1831 C C . ALA A 1 239 ? 69.726 3.665 -20.498 1.00 48.38 239 ALA A C 1
ATOM 1833 O O . ALA A 1 239 ? 69.019 2.683 -20.286 1.00 48.38 239 ALA A O 1
ATOM 1834 N N . SER A 1 240 ? 71.054 3.566 -20.576 1.00 54.06 240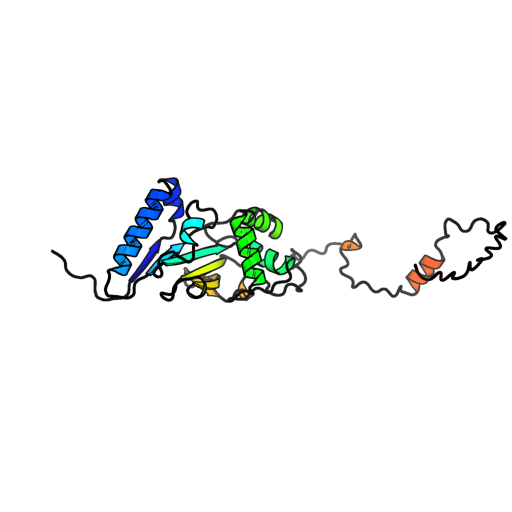 SER A N 1
ATOM 1835 C CA . SER A 1 240 ? 71.800 2.546 -19.836 1.00 54.06 240 SER A CA 1
ATOM 1836 C C . SER A 1 240 ? 71.666 2.862 -18.339 1.00 54.06 240 SER A C 1
ATOM 1838 O O . SER A 1 240 ? 72.568 3.428 -17.728 1.00 54.06 240 SER A O 1
ATOM 1840 N N . GLY A 1 241 ? 70.480 2.614 -17.790 1.00 48.31 241 GLY A N 1
ATOM 1841 C CA . GLY A 1 241 ? 70.198 2.664 -16.363 1.00 48.31 241 GLY A CA 1
ATOM 1842 C C . GLY A 1 241 ? 70.258 1.246 -15.834 1.00 48.31 241 GLY A C 1
ATOM 1843 O O . GLY A 1 241 ? 69.250 0.548 -15.823 1.00 48.31 241 GLY A O 1
ATOM 1844 N N . ASP A 1 242 ? 71.467 0.829 -15.480 1.00 49.72 242 ASP A N 1
ATOM 1845 C CA . ASP A 1 242 ? 71.751 -0.342 -14.662 1.00 49.72 242 ASP A CA 1
ATOM 1846 C C . ASP A 1 242 ? 71.009 -0.181 -13.323 1.00 49.72 242 ASP A C 1
ATOM 1848 O O . ASP A 1 242 ? 71.477 0.486 -12.404 1.00 49.72 242 ASP A O 1
ATOM 1852 N N . LEU A 1 243 ? 69.769 -0.672 -13.262 1.00 48.84 243 LEU A N 1
ATOM 1853 C CA . LEU A 1 243 ? 68.993 -0.779 -12.030 1.00 48.84 243 LEU A CA 1
ATOM 1854 C C . LEU A 1 243 ? 69.370 -2.109 -11.383 1.00 48.84 243 LEU A C 1
ATOM 1856 O O . LEU A 1 243 ? 68.703 -3.128 -11.562 1.00 48.84 243 LEU A O 1
ATOM 1860 N N . ILE A 1 244 ? 70.490 -2.065 -10.667 1.00 48.31 244 ILE A N 1
ATOM 1861 C CA . ILE A 1 244 ? 70.881 -3.060 -9.675 1.00 48.31 244 ILE A CA 1
ATOM 1862 C C . ILE A 1 244 ? 69.829 -2.988 -8.564 1.00 48.31 244 ILE A C 1
ATOM 1864 O O . ILE A 1 244 ? 69.715 -1.981 -7.868 1.00 48.31 244 ILE A O 1
ATOM 1868 N N . TRP A 1 245 ? 69.021 -4.036 -8.441 1.00 50.31 245 TRP A N 1
ATOM 1869 C CA . TRP A 1 245 ? 68.200 -4.260 -7.259 1.00 50.31 245 TRP A CA 1
ATOM 1870 C C . TRP A 1 245 ? 69.124 -4.867 -6.204 1.00 50.31 245 TRP A C 1
ATOM 1872 O O . TRP A 1 245 ? 69.478 -6.040 -6.303 1.00 50.31 245 TRP A O 1
ATOM 1882 N N . GLU A 1 246 ? 69.592 -4.054 -5.257 1.00 49.22 246 GLU A N 1
ATOM 1883 C CA . GLU A 1 246 ? 70.179 -4.580 -4.025 1.00 49.22 246 GLU A CA 1
ATOM 1884 C C . GLU A 1 246 ? 69.028 -5.137 -3.180 1.00 49.22 246 GLU A C 1
ATOM 1886 O O . GLU A 1 246 ? 68.206 -4.393 -2.643 1.00 49.22 246 GLU A O 1
ATOM 1891 N N . ASP A 1 247 ? 68.939 -6.467 -3.146 1.00 56.19 247 ASP A N 1
ATOM 1892 C CA . ASP A 1 247 ? 68.193 -7.210 -2.138 1.00 56.19 247 ASP A CA 1
ATOM 1893 C C . ASP A 1 247 ? 68.883 -6.959 -0.785 1.00 56.19 247 ASP A C 1
ATOM 1895 O O . ASP A 1 247 ? 69.890 -7.596 -0.479 1.00 56.19 247 ASP A O 1
ATOM 1899 N N . GLU A 1 248 ? 68.390 -6.006 0.013 1.00 53.31 248 GLU A N 1
ATOM 1900 C CA . GLU A 1 248 ? 68.795 -5.910 1.418 1.00 53.31 248 GLU A CA 1
ATOM 1901 C C . GLU A 1 248 ? 67.954 -6.863 2.272 1.00 53.31 248 GLU A C 1
ATOM 1903 O O . GLU A 1 248 ? 66.724 -6.807 2.332 1.00 53.31 248 GLU A O 1
ATOM 1908 N N . GLU A 1 249 ? 68.710 -7.779 2.865 1.00 54.12 249 GLU A N 1
ATOM 1909 C CA . GLU A 1 249 ? 68.357 -8.995 3.570 1.00 54.12 249 GLU A CA 1
ATOM 1910 C C . GLU A 1 249 ? 67.495 -8.785 4.823 1.00 54.12 249 GLU A C 1
ATOM 1912 O O . GLU A 1 249 ? 67.587 -7.791 5.546 1.00 54.12 249 GLU A O 1
ATOM 1917 N N . GLU A 1 250 ? 66.701 -9.823 5.100 1.00 54.06 250 GLU A N 1
ATOM 1918 C CA . GLU A 1 250 ? 66.149 -10.156 6.409 1.00 54.06 250 GLU A CA 1
ATOM 1919 C C . GLU A 1 250 ? 67.191 -9.960 7.519 1.00 54.06 250 GLU A C 1
ATOM 1921 O O . GLU A 1 250 ? 68.223 -10.627 7.549 1.00 54.06 250 GLU A O 1
ATOM 1926 N N . THR A 1 251 ? 66.876 -9.108 8.491 1.00 55.88 251 THR A N 1
ATOM 1927 C CA . THR A 1 251 ? 67.440 -9.226 9.839 1.00 55.88 251 THR A CA 1
ATOM 1928 C C . THR A 1 251 ? 66.293 -9.345 10.830 1.00 55.88 251 THR A C 1
ATOM 1930 O O . THR A 1 251 ? 65.645 -8.386 11.245 1.00 55.88 251 THR A O 1
ATOM 1933 N N . ASP A 1 252 ? 66.007 -10.618 11.072 1.00 56.78 252 ASP A N 1
ATOM 1934 C CA . ASP A 1 252 ? 65.424 -11.209 12.263 1.00 56.78 252 ASP A CA 1
ATOM 1935 C C . ASP A 1 252 ? 66.174 -10.685 13.499 1.00 56.78 252 ASP A C 1
ATOM 1937 O O . ASP A 1 252 ? 67.391 -10.828 13.563 1.00 56.78 252 ASP A O 1
ATOM 1941 N N . ASP A 1 253 ? 65.475 -10.071 14.454 1.00 58.31 253 ASP A N 1
ATOM 1942 C CA . ASP A 1 253 ? 66.015 -9.836 15.796 1.00 58.31 253 ASP A CA 1
ATOM 1943 C C . ASP A 1 253 ? 64.912 -10.068 16.839 1.00 58.31 253 ASP A C 1
ATOM 1945 O O . ASP A 1 253 ? 63.894 -9.369 16.919 1.00 58.31 253 ASP A O 1
ATOM 1949 N N . GLU A 1 254 ? 65.151 -11.135 17.596 1.00 50.50 254 GLU A N 1
ATOM 1950 C CA . GLU A 1 254 ? 64.379 -11.714 18.686 1.00 50.50 254 GLU A CA 1
ATOM 1951 C C . GLU A 1 254 ? 64.331 -10.822 19.950 1.00 50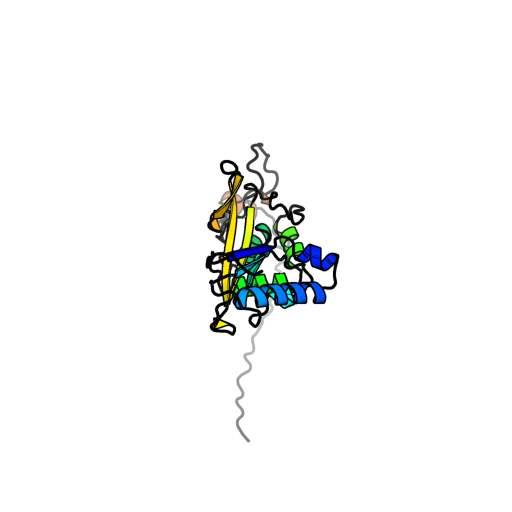.50 254 GLU A C 1
ATOM 1953 O O . GLU A 1 254 ? 65.165 -9.949 20.160 1.00 50.50 254 GLU A O 1
ATOM 1958 N N . GLU A 1 255 ? 63.331 -11.108 20.796 1.00 44.16 255 GLU A N 1
ATOM 1959 C CA . GLU A 1 255 ? 63.263 -10.973 22.269 1.00 44.16 255 GLU A CA 1
ATOM 1960 C C . GLU A 1 255 ? 64.139 -9.939 23.020 1.00 44.16 255 GLU A C 1
ATOM 1962 O O . GLU A 1 255 ? 65.365 -10.006 23.033 1.00 44.16 255 GLU A O 1
ATOM 1967 N N . ILE A 1 256 ? 63.478 -9.100 23.840 1.00 47.69 256 ILE A N 1
ATOM 1968 C CA . ILE A 1 256 ? 63.389 -9.201 25.325 1.00 47.69 256 ILE A CA 1
ATOM 1969 C C . ILE A 1 256 ? 62.230 -8.323 25.828 1.00 47.69 256 ILE A C 1
ATOM 1971 O O . ILE A 1 256 ? 62.098 -7.169 25.360 1.00 47.69 256 ILE A O 1
#

Sequence (256 aa):
MASLLPDTSGQIFIDALDILSEDYSASKVLSLVKSILSAIKKAKAPSRLVLLLPPSSTIYHSLVTPSFHSTLTLITPHSPPLVEHLSKSYLSPISSIPSPNLWMILENTTKRSSHQDMALKASNEKIEFDPCWTQSLSGPAAIVQVLVRKPTGGIKGISRSLEGLKFNDEEKHFRVVDLDQLVDLNPFSKPLTAGVGGGDKTINTHSELDLPFNLSLTDEQRNKRAQVPLPYAHEGEGASGDLIWEDEEETDDEEI

Organism: NCBI:txid1331196

InterPro domains:
  IPR019519 Elongator 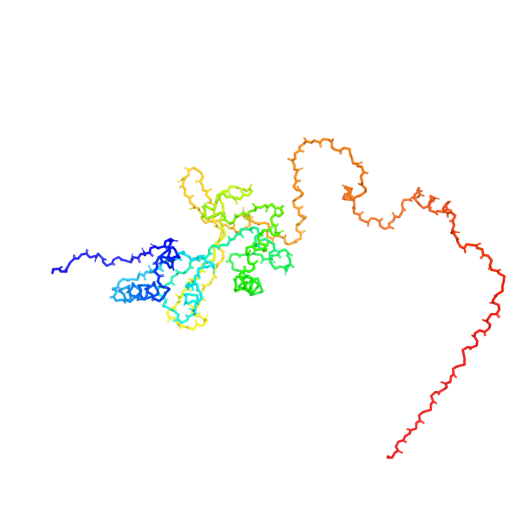complex protein 5 [PF10483] (12-236)
  IPR019519 Elongator complex protein 5 [PTHR15641] (12-255)

Foldseek 3Di:
DDDDDPLDAEEAEDEPLLVVCVVDPLVVSVVVVVVVLVVCVPRPHLYAYEYEDELPRPCNVVVVDQQDRQRYKYKYWADLLLLQQLCLVVVFFDWQQGDPVSVVSVVVCSVVVCRQVSSCVSVVDPPDPDSQQQDDPVGRKIKIKIWGAAPVGDPVRIDITIWIWDQDPVVRDIDTDISVVRHPRRSPPDPPPPDPDDDPDDDDDPVVPPDPPDVDDDPVRVVVVVVPPDPPPPDPDDDPPPPPDPPDDDDDDDDD